Protein 4MIJ (pdb70)

CATH classification: 3.40.190.170

Foldseek 3Di:
DEAEEEEAFDDCVQLVNVLVQQLQVLLCVLVVNPYGYDYHYNCPVHFPLNVVVCQQVPNHFKYKFFLQSVCVLQVLLVLQFAWPLAVAVLLVVVLLLDDLVVVSQPSNVVRFKRWQGWAWFAFKFKFFQDEDFFLVSQAAAFEEDAPHPLGCVLSVLSNYNYDHDTLLCQQVCLQVVVGGIYMGALLSCQRSVVCVRTAETEPLSTGRGTIIMIGGNVVLVPDDPSSNVSSSVSSSVSRVVSVVSVVVSSVVSVVVSVVVPHHYHYHPNVNSVVSRPVSCVVRQPDPSSVVSSVVSVVDDDD

Radius of gyration: 18.58 Å; Cα contacts (8 Å, |Δi|>4): 627; chains: 1; bounding box: 48×48×31 Å

Solvent-accessible surface area: 12724 Å² total; per-residue (Å²): 79,100,3,92,1,3,5,13,14,94,32,82,100,1,2,0,0,19,0,2,84,64,0,2,108,28,0,73,170,73,16,75,39,109,4,78,21,98,20,59,15,108,70,72,47,17,21,24,112,95,3,9,61,72,0,89,106,16,47,2,20,0,1,4,1,6,0,0,21,0,4,92,72,2,65,19,0,22,0,2,0,1,1,39,5,14,100,45,56,74,27,0,58,78,4,6,81,19,119,13,0,67,59,0,14,136,35,0,68,115,25,15,0,2,4,12,3,8,0,1,3,1,22,6,1,0,1,0,116,103,42,0,115,50,33,77,58,0,162,54,8,82,0,6,0,13,65,10,114,2,0,48,24,0,0,52,33,3,39,9,71,18,35,72,18,38,38,50,96,0,60,80,2,4,120,99,37,119,1,49,0,0,0,7,3,22,0,4,0,22,39,24,104,1,10,99,27,1,72,11,6,1,55,0,46,0,1,26,0,0,7,0,0,0,0,0,65,81,41,20,72,169,29,74,167,62,19,21,90,48,0,81,32,0,0,155,85,0,17,67,59,0,30,119,78,5,68,108,21,55,64,128,0,74,61,65,0,122,95,56,49,10,85,45,11,116,23,76,81,161,23,0,77,86,38,5,40,62,4,49,109,145,43,11,77,55,114,62,11,123,113,4,21,131,38,1,103,84,44,167,104,185

Secondary structure (DSSP, 8-state):
-EEEEE-----TT-HHHHHHHHHHHHHHHHTTTS-EEEEE-TTTT--HHHHHHHHHTTSSSEEEEESGGGTTTSGGGHHHHSTT-SSSHHHHHHHHHSHHHHHHHHHGGGGTEEEEEEE----EEEEESS---SHHHHTT-EEEE-S-HHHHHHHHTTT-EEEE--GGGHHHHHHHTSSSEEEE-HHHHHHTTHHHH--EEEEEEEE---EEEEEEHHHHHHS-HHHHHHHHHHHHHHHHHHHHHHHHHHHHHHHHHHHTT-EEE---HHHHHTT-HHHHHHH--SHHHHHHHHHHHTPPP-

Nearest PDB structures (foldseek):
  4mhf-assembly1_A  TM=1.003E+00  e=3.428E-65  Polaromonas sp. JS666
  4ovr-assembly2_B  TM=9.835E-01  e=6.963E-45  Xanthobacter autotrophicus Py2
  4n17-assembly1_A  TM=9.868E-01  e=6.142E-43  Burkholderia ambifaria AMMD
  4mx6-assembly1_A  TM=9.312E-01  e=9.257E-29  Shewanella oneidensis MR-1
  4o7m-assembly4_D  TM=9.324E-01  e=6.204E-28  Shewanella loihica PV-4

Organism: Polaromonas sp. (strain JS666 / ATCC BAA-500) (NCBI:txid296591)

Sequence (302 aa):
TEFRSADTHNADDYPTVAAVKYMGELLEKKSGGKHKIKVFNKQALGSEKETIDQVKIGALDFTRVNVGPMNAICPLTQVPTMPFLFSSIAHMMRKSLDGPVGDDEILKSCESAGFIGLAFYDSGARSIYAKKPIRTVADAKGLKIRVQQQSDLWVALVVSAMGANATPMMPYGEVYTGLKTGLIDDAAENNIIPSFDTAKHVEAVKVYSKTEHSMAPEILVMSKIIYDKLPKAEQDMIRAAAKESVAFERQKKWDEEQEAKSLANVKAAGAEIVEVDKKSFQQAVMGPVYDKFMTTPDMKRLVKAVQDTKAE

B-factor: mean 13.87, std 7.05, range [5.22, 48.16]

Structure (mmCIF, N/CA/C/O backbone):
data_4MIJ
#
_entry.id   4MIJ
#
_cell.length_a   45.534
_cell.length_b   46.140
_cell.length_c   63.897
_cell.angle_alpha   90.00
_cell.angle_beta   97.56
_cell.angle_gamma   90.00
#
_symmetry.space_group_name_H-M   'P 1 21 1'
#
loop_
_entity.id
_entity.type
_entity.pdbx_description
1 polymer 'TRAP dicarboxylate transporter, DctP subunit'
2 non-polymer 'CHLORIDE ION'
3 non-polymer 1,2-ETHANEDIOL
4 non-polymer 'beta-D-galactopyranuronic acid'
5 non-polymer 'alpha-D-galactopyranuronic acid'
6 water water
#
loop_
_atom_site.group_PDB
_atom_site.id
_atom_site.type_symbol
_atom_site.label_atom_id
_atom_site.label_alt_id
_atom_site.label_comp_id
_atom_site.label_asym_id
_atom_site.label_entity_id
_atom_site.label_seq_id
_atom_site.pdbx_PDB_ins_code
_atom_site.Cartn_x
_atom_site.Cartn_y
_atom_site.Cartn_z
_atom_site.occupancy
_atom_site.B_iso_or_equiv
_atom_site.auth_seq_id
_atom_site.auth_comp_id
_atom_site.auth_asym_id
_atom_site.auth_atom_id
_atom_site.pdbx_PDB_model_num
ATOM 1 N N . THR A 1 31 ? -3.092 9.727 45.585 1.00 10.63 31 THR A N 1
ATOM 2 C CA . THR A 1 31 ? -3.242 10.844 46.515 1.00 9.83 31 THR A CA 1
ATOM 3 C C . THR A 1 31 ? -2.552 12.071 45.946 1.00 9.29 31 THR A C 1
ATOM 4 O O . THR A 1 31 ? -1.808 11.970 44.972 1.00 10.88 31 THR A O 1
ATOM 14 N N . GLU A 1 32 ? -2.814 13.232 46.543 1.00 9.90 32 GLU A N 1
ATOM 15 C CA . GLU A 1 32 ? -2.136 14.463 46.176 1.00 9.68 32 GLU A CA 1
ATOM 16 C C . GLU A 1 32 ? -1.146 14.788 47.276 1.00 9.36 32 GLU A C 1
ATOM 17 O O . GLU A 1 32 ? -1.51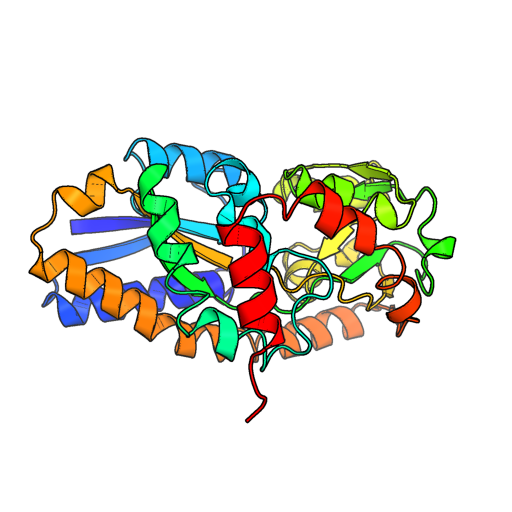9 15.258 48.362 1.00 10.47 32 GLU A O 1
ATOM 29 N N . PHE A 1 33 ? 0.115 14.494 47.009 1.00 8.45 33 PHE A N 1
ATOM 30 C CA . PHE A 1 33 ? 1.187 14.802 47.935 1.00 8.73 33 PHE A CA 1
ATOM 31 C C . PHE A 1 33 ? 1.505 16.287 47.896 1.00 8.27 33 PHE A C 1
ATOM 32 O O . PHE A 1 33 ? 1.283 16.946 46.891 1.00 10.05 33 PHE A O 1
ATOM 49 N N . ARG A 1 34 ? 2.066 16.792 48.989 1.00 8.08 34 ARG A N 1
ATOM 50 C CA . ARG A 1 34 ? 2.531 18.170 49.079 1.00 8.95 34 ARG A CA 1
ATOM 51 C C . ARG A 1 34 ? 4.045 18.196 49.205 1.00 7.70 34 ARG A C 1
ATOM 52 O O . ARG A 1 34 ? 4.618 17.375 49.922 1.00 8.64 34 ARG A O 1
ATOM 73 N N . SER A 1 35 ? 4.671 19.150 48.524 1.00 8.30 35 SER A N 1
ATOM 74 C CA . SER A 1 35 ? 6.111 19.340 48.629 1.00 7.99 35 SER A CA 1
ATOM 75 C C . SER A 1 35 ? 6.423 20.825 48.807 1.00 8.29 35 SER A C 1
ATOM 76 O O . SER A 1 35 ? 5.736 21.681 48.238 1.00 10.06 35 SER A O 1
ATOM 84 N N . ALA A 1 36 ? 7.454 21.138 49.589 1.00 7.31 36 ALA A N 1
ATOM 85 C CA . ALA A 1 36 ? 7.833 22.521 49.910 1.00 7.31 36 ALA A CA 1
ATOM 86 C C . ALA A 1 36 ? 9.125 22.948 49.222 1.00 7.14 36 ALA A C 1
ATOM 87 O O . ALA A 1 36 ? 10.049 22.156 49.034 1.00 7.34 36 ALA A O 1
ATOM 94 N N . ASP A 1 37 ? 9.194 24.228 48.897 1.00 7.22 37 ASP A N 1
ATOM 95 C CA . ASP A 1 37 ? 10.425 24.857 48.402 1.00 7.15 37 ASP A CA 1
ATOM 96 C C . ASP A 1 37 ? 10.460 26.303 48.866 1.00 7.33 37 ASP A C 1
ATOM 97 O O . ASP A 1 37 ? 9.460 27.018 48.786 1.00 8.30 37 ASP A O 1
ATOM 106 N N . THR A 1 38 ? 11.621 26.752 49.315 1.00 7.48 38 THR A N 1
ATOM 107 C CA . THR A 1 38 ? 11.766 28.109 49.800 1.00 7.91 38 THR A CA 1
ATOM 108 C C . THR A 1 38 ? 11.796 29.161 48.688 1.00 7.84 38 THR A C 1
ATOM 109 O O . THR A 1 38 ? 11.485 30.312 48.947 1.00 9.20 38 THR A O 1
ATOM 120 N N . HIS A 1 39 ? 12.190 28.803 47.468 1.00 7.70 39 HIS A N 1
ATOM 121 C CA . HIS A 1 39 ? 12.428 29.819 46.441 1.00 8.25 39 HIS A CA 1
ATOM 122 C C . HIS A 1 39 ? 11.138 30.472 45.971 1.00 8.69 39 HIS A C 1
ATOM 123 O O . HIS A 1 39 ? 10.108 29.821 45.804 1.00 8.90 39 HIS A O 1
ATOM 138 N N . ASN A 1 40 ? 11.201 31.775 45.732 1.00 9.13 40 ASN A N 1
ATOM 139 C CA . ASN A 1 40 ? 10.024 32.527 45.341 1.00 9.83 40 ASN A CA 1
ATOM 140 C C . ASN A 1 40 ? 9.626 32.311 43.891 1.00 10.31 40 ASN A C 1
ATOM 141 O O . ASN A 1 40 ? 8.442 32.359 43.587 1.00 13.17 40 ASN A O 1
ATOM 152 N N . ALA A 1 41 ? 10.580 32.082 42.994 1.00 10.01 41 ALA A N 1
ATOM 153 C CA . ALA A 1 41 ? 10.257 32.017 41.576 1.00 10.86 41 ALA A CA 1
ATOM 154 C C . ALA A 1 41 ? 9.530 30.725 41.237 1.00 10.32 41 ALA A C 1
ATOM 155 O O . ALA A 1 41 ? 9.989 29.636 41.574 1.00 10.38 41 ALA A O 1
ATOM 162 N N . ASP A 1 42 ? 8.413 30.843 40.534 1.00 12.44 42 ASP A N 1
ATOM 163 C CA . ASP A 1 42 ? 7.614 29.685 40.178 1.00 12.00 42 ASP A CA 1
ATOM 164 C C . ASP A 1 42 ? 8.320 28.771 39.172 1.00 11.78 42 ASP A C 1
ATOM 165 O O . ASP A 1 42 ? 7.979 27.604 39.062 1.00 13.25 42 ASP A O 1
ATOM 174 N N . ASP A 1 43 ? 9.296 29.321 38.450 1.00 11.22 43 ASP A N 1
ATOM 175 C CA . ASP A 1 43 ? 10.105 28.565 37.497 1.00 10.87 43 ASP A CA 1
ATOM 176 C C . ASP A 1 43 ? 11.527 28.324 38.001 1.00 9.98 43 ASP A C 1
ATOM 177 O O . ASP A 1 43 ? 12.416 28.025 37.212 1.00 10.38 43 ASP A O 1
ATOM 186 N N . TYR A 1 44 ? 11.775 28.447 39.294 1.00 8.51 44 TYR A N 1
ATOM 187 C CA . TYR A 1 44 ? 13.122 28.165 39.779 1.00 8.01 44 TYR A CA 1
ATOM 188 C C . TYR A 1 44 ? 13.436 26.696 39.471 1.00 7.64 44 TYR A C 1
ATOM 189 O O . TYR A 1 44 ? 12.558 25.848 39.566 1.00 8.17 44 TYR A O 1
ATOM 207 N N . PRO A 1 45 ? 14.688 26.370 39.126 1.00 7.82 45 PRO A N 1
ATOM 208 C CA . PRO A 1 45 ? 14.923 24.989 38.679 1.00 7.46 45 PRO A CA 1
ATOM 209 C C . PRO A 1 45 ? 14.481 23.892 39.646 1.00 7.23 45 PRO A C 1
ATOM 210 O O . PRO A 1 45 ? 14.025 22.852 39.192 1.00 7.66 45 PRO A O 1
ATOM 221 N N . THR A 1 46 ? 14.628 24.100 40.946 1.00 6.86 46 THR A N 1
ATOM 222 C CA . THR A 1 46 ? 14.214 23.078 41.901 1.00 7.06 46 THR A CA 1
ATOM 223 C C . THR A 1 46 ? 12.697 22.894 41.960 1.00 7.54 46 THR A C 1
ATOM 224 O O . THR A 1 46 ? 12.207 21.787 42.197 1.00 7.51 46 THR A O 1
ATOM 235 N N . VAL A 1 47 ? 11.973 23.989 41.767 1.00 7.36 47 VAL A N 1
ATOM 236 C CA . VAL A 1 47 ? 10.519 23.999 41.750 1.00 7.59 47 VAL A CA 1
ATOM 237 C C . VAL A 1 47 ? 10.046 23.296 40.484 1.00 7.39 47 VAL A C 1
ATOM 238 O O . VAL A 1 47 ? 9.227 22.363 40.531 1.00 7.84 47 VAL A O 1
ATOM 251 N N . ALA A 1 48 ? 10.591 23.701 39.341 1.00 7.31 48 ALA A N 1
ATOM 252 C CA . ALA A 1 48 ? 10.288 23.047 38.082 1.00 7.65 48 ALA A CA 1
ATOM 253 C C . ALA A 1 48 ? 10.582 21.553 38.158 1.00 7.51 48 ALA A C 1
ATOM 254 O O . ALA A 1 48 ? 9.829 20.733 37.601 1.00 8.07 48 ALA A O 1
ATOM 261 N N . ALA A 1 49 ? 11.676 21.178 38.808 1.00 7.66 49 ALA A N 1
ATOM 262 C CA . ALA A 1 49 ? 12.065 19.770 38.857 1.00 7.96 49 ALA A CA 1
ATOM 263 C C . ALA A 1 49 ? 11.091 18.913 39.648 1.00 7.33 49 ALA A C 1
ATOM 264 O O . ALA A 1 49 ? 10.781 17.797 39.234 1.00 8.08 49 ALA A O 1
ATOM 271 N N . VAL A 1 50 ? 10.611 19.402 40.787 1.00 7.42 50 VAL A N 1
ATOM 272 C CA . VAL A 1 50 ? 9.652 18.599 41.544 1.00 7.31 50 VAL A CA 1
ATOM 273 C C . VAL A 1 50 ? 8.296 18.583 40.835 1.00 7.67 50 VAL A C 1
ATOM 274 O O . VAL A 1 50 ? 7.610 17.558 40.862 1.00 8.16 50 VAL A O 1
ATOM 287 N N . LYS A 1 51 ? 7.930 19.659 40.151 1.00 7.87 51 LYS A N 1
ATOM 288 C CA . LYS A 1 51 ? 6.731 19.605 39.320 1.00 8.72 51 LYS A CA 1
ATOM 289 C C . LYS A 1 51 ? 6.865 18.533 38.232 1.00 8.18 51 LYS A C 1
ATOM 290 O O . LYS A 1 51 ? 5.906 17.795 37.949 1.00 8.26 51 LYS A O 1
ATOM 309 N N . TYR A 1 52 ? 8.046 18.439 37.624 1.00 7.86 52 TYR A N 1
ATOM 310 C CA . TYR A 1 52 ? 8.321 17.414 36.617 1.00 8.07 52 TYR A CA 1
ATOM 311 C C . TYR A 1 52 ? 8.251 16.021 37.245 1.00 8.03 52 TYR A C 1
ATOM 312 O O . TYR A 1 52 ? 7.638 15.114 36.679 1.00 8.31 52 TYR A O 1
ATOM 330 N N . MET A 1 53 ? 8.841 15.859 38.425 1.00 7.82 53 MET A N 1
ATOM 331 C CA . MET A 1 53 ? 8.701 14.614 39.161 1.00 7.84 53 MET A CA 1
ATOM 332 C C . MET A 1 53 ? 7.219 14.251 39.322 1.00 8.48 53 MET A C 1
ATOM 333 O O . MET A 1 53 ? 6.839 13.089 39.172 1.00 8.56 53 MET A O 1
ATOM 347 N N . GLY A 1 54 ? 6.392 15.231 39.671 1.00 8.65 54 GLY A N 1
ATOM 348 C CA . GLY A 1 54 ? 4.974 14.992 39.845 1.00 8.69 54 GLY A CA 1
ATOM 349 C C . GLY A 1 54 ? 4.345 14.478 38.563 1.00 9.43 54 GLY A C 1
ATOM 350 O O . GLY A 1 54 ? 3.546 13.538 38.586 1.00 10.17 54 GLY A O 1
ATOM 354 N N . GLU A 1 55 ? 4.704 15.076 37.437 1.00 9.00 55 GLU A N 1
ATOM 355 C CA . GLU A 1 55 ? 4.186 14.613 36.152 1.00 9.56 55 GLU A CA 1
ATOM 356 C C . GLU A 1 55 ? 4.607 13.172 35.883 1.00 9.61 55 GLU A C 1
ATOM 357 O O . GLU A 1 55 ? 3.813 12.361 35.409 1.00 10.25 55 GLU A O 1
ATOM 369 N N . LEU A 1 56 ? 5.861 12.845 36.174 1.00 9.16 56 LEU A N 1
ATOM 370 C CA . LEU A 1 56 ? 6.311 11.473 35.997 1.00 9.56 56 LEU A CA 1
ATOM 371 C C . LEU A 1 56 ? 5.550 10.528 36.923 1.00 9.13 56 LEU A C 1
ATOM 372 O O . LEU A 1 56 ? 5.228 9.417 36.541 1.00 9.69 56 LEU A O 1
ATOM 388 N N . LEU A 1 57 ? 5.315 10.944 38.163 1.00 8.98 57 LEU A N 1
ATOM 389 C CA . LEU A 1 57 ? 4.617 10.101 39.124 1.00 9.62 57 LEU A CA 1
ATO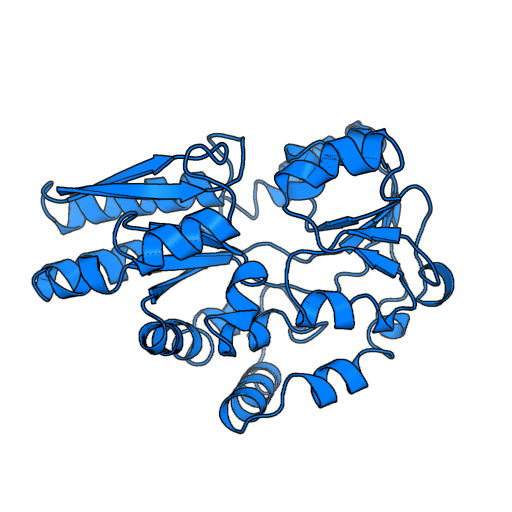M 390 C C . LEU A 1 57 ? 3.174 9.862 38.682 1.00 9.24 57 LEU A C 1
ATOM 391 O O . LEU A 1 57 ? 2.654 8.744 38.815 1.00 9.73 57 LEU A O 1
ATOM 407 N N . GLU A 1 58 ? 2.524 10.887 38.140 1.00 9.86 58 GLU A N 1
ATOM 408 C CA . GLU A 1 58 ? 1.183 10.716 37.590 1.00 10.40 58 GLU A CA 1
ATOM 409 C C . GLU A 1 58 ? 1.211 9.633 36.517 1.00 11.80 58 GLU A C 1
ATOM 410 O O . GLU A 1 58 ? 0.347 8.753 36.475 1.00 12.26 58 GLU A O 1
ATOM 422 N N . LYS A 1 59 ? 2.187 9.708 35.625 1.00 10.84 59 LYS A N 1
ATOM 423 C CA . LYS A 1 59 ? 2.287 8.748 34.541 1.00 12.39 59 LYS A CA 1
ATOM 424 C C . LYS A 1 59 ? 2.546 7.343 35.064 1.00 11.65 59 LYS A C 1
ATOM 425 O O . LYS A 1 59 ? 1.869 6.390 34.688 1.00 12.65 59 LYS A O 1
ATOM 444 N N . LYS A 1 60 ? 3.534 7.205 35.933 1.00 10.46 60 LYS A N 1
ATOM 445 C CA . LYS A 1 60 ? 3.901 5.893 36.436 1.00 10.92 60 LYS A CA 1
ATOM 446 C C . LYS A 1 60 ? 2.777 5.252 37.237 1.00 11.61 60 LYS A C 1
ATOM 447 O O . LYS A 1 60 ? 2.644 4.024 37.251 1.00 13.70 60 LYS A O 1
ATOM 466 N N . SER A 1 61 ? 1.960 6.073 37.898 1.00 11.24 61 SER A N 1
ATOM 467 C CA . SER A 1 61 ? 0.901 5.568 38.775 1.00 11.22 61 SER A CA 1
ATOM 468 C C . SER A 1 61 ? -0.465 5.526 38.081 1.00 12.11 61 SER A C 1
ATOM 469 O O . SER A 1 61 ? -1.487 5.314 38.729 1.00 12.94 61 SER A O 1
ATOM 477 N N . GLY A 1 62 ? -0.490 5.764 36.776 1.00 12.31 62 GLY A N 1
ATOM 478 C CA . GLY A 1 62 ? -1.728 5.730 36.026 1.00 14.20 62 GLY A CA 1
ATOM 479 C C . GLY A 1 62 ? -2.718 6.789 36.461 1.00 13.82 62 GLY A C 1
ATOM 480 O O . GLY A 1 62 ? -3.929 6.589 36.310 1.00 17.22 62 GLY A O 1
ATOM 484 N N . GLY A 1 63 ? -2.225 7.903 36.983 1.00 12.25 63 GLY A N 1
ATOM 485 C CA . GLY A 1 63 ? -3.064 9.010 37.392 1.00 14.19 63 GLY A CA 1
ATOM 486 C C . GLY A 1 63 ? -3.449 8.993 38.854 1.00 12.89 63 GLY A C 1
ATOM 487 O O . GLY A 1 63 ? -4.177 9.876 39.304 1.00 13.94 63 GLY A O 1
ATOM 491 N N . LYS A 1 64 ? -2.974 8.006 39.609 1.00 10.82 64 LYS A N 1
ATOM 492 C CA . LYS A 1 64 ? -3.345 7.880 41.018 1.00 12.02 64 LYS A CA 1
ATOM 493 C C . LYS A 1 64 ? -2.698 8.959 41.882 1.00 10.14 64 LYS A C 1
ATOM 494 O O . LYS A 1 64 ? -3.363 9.574 42.726 1.00 10.89 64 LYS A O 1
ATOM 513 N N . HIS A 1 65 ? -1.404 9.182 41.680 1.00 10.28 65 HIS A N 1
ATOM 514 C CA . HIS A 1 65 ? -0.626 10.051 42.548 1.00 9.38 65 HIS A CA 1
ATOM 515 C C . HIS A 1 65 ? -0.173 11.294 41.808 1.00 9.20 65 HIS A C 1
ATOM 516 O O . HIS A 1 65 ? 0.178 11.230 40.622 1.00 10.91 65 HIS A O 1
ATOM 531 N N . LYS A 1 66 ? -0.171 12.405 42.544 1.00 9.27 66 LYS A N 1
ATOM 532 C CA . LYS A 1 66 ? 0.191 13.734 42.051 1.00 9.63 66 LYS A CA 1
ATOM 533 C C . LYS A 1 66 ? 1.018 14.417 43.134 1.00 9.33 66 LYS A C 1
ATOM 534 O O . LYS A 1 66 ? 0.952 14.029 44.300 1.00 9.93 66 LYS A O 1
ATOM 553 N N . ILE A 1 67 ? 1.766 15.451 42.760 1.00 9.17 67 ILE A N 1
ATOM 554 C CA . ILE A 1 67 ? 2.480 16.281 43.732 1.00 9.43 67 ILE A CA 1
ATOM 555 C C . ILE A 1 67 ? 2.117 17.741 43.493 1.00 10.08 67 ILE A C 1
ATOM 556 O O . ILE A 1 67 ? 2.166 18.222 42.355 1.00 12.95 67 ILE A O 1
ATOM 572 N N . LYS A 1 68 ? 1.766 18.453 44.556 1.00 9.70 68 LYS A N 1
ATOM 573 C CA . LYS A 1 68 ? 1.564 19.886 44.487 1.00 9.91 68 LYS A CA 1
ATOM 574 C C . LYS A 1 68 ? 2.747 20.540 45.184 1.00 8.80 68 LYS A C 1
ATOM 575 O O . LYS A 1 68 ? 3.061 20.213 46.329 1.00 9.59 68 LYS A O 1
ATOM 594 N N . VAL A 1 69 ? 3.389 21.481 44.498 1.00 9.08 69 VAL A N 1
ATOM 595 C CA . VAL A 1 69 ? 4.596 22.113 45.013 1.00 8.67 69 VAL A CA 1
ATOM 596 C C . VAL A 1 69 ? 4.278 23.501 45.555 1.00 9.01 69 VAL A C 1
ATOM 597 O O . VAL A 1 69 ? 3.784 24.368 44.846 1.00 10.90 69 VAL A O 1
ATOM 610 N N . PHE A 1 70 ? 4.557 23.688 46.835 1.00 8.65 70 PHE A N 1
ATOM 611 C CA . PHE A 1 70 ? 4.346 24.950 47.509 1.00 8.47 70 PHE A CA 1
ATOM 612 C C . PHE A 1 70 ? 5.687 25.647 47.630 1.00 8.15 70 PHE A C 1
ATOM 613 O O . PHE A 1 70 ? 6.471 25.367 48.553 1.00 8.98 70 PHE A O 1
ATOM 630 N N . ASN A 1 71 ? 5.967 26.535 46.686 1.00 9.10 71 ASN A N 1
ATOM 631 C CA . ASN A 1 71 ? 7.173 27.347 46.787 1.00 9.10 71 ASN A CA 1
ATOM 632 C C . ASN A 1 71 ? 6.882 28.616 47.600 1.00 9.06 71 ASN A C 1
ATOM 633 O O . ASN A 1 71 ? 5.921 28.667 48.361 1.00 9.66 71 ASN A O 1
ATOM 644 N N . LYS A 1 72 ? 7.748 29.618 47.497 1.00 9.72 72 LYS A N 1
ATOM 645 C CA . LYS A 1 72 ? 7.594 30.874 48.239 1.00 9.95 72 LYS A CA 1
ATOM 646 C C . LYS A 1 72 ? 7.636 30.672 49.758 1.00 10.84 72 LYS A C 1
ATOM 647 O O . LYS A 1 72 ? 7.121 31.493 50.517 1.00 11.56 72 LYS A O 1
ATOM 666 N N . GLN A 1 73 ? 8.265 29.596 50.205 1.00 9.68 73 GLN A N 1
ATOM 667 C CA . GLN A 1 73 ? 8.288 29.200 51.612 1.00 10.74 73 GLN A CA 1
ATOM 668 C C . GLN A 1 73 ? 6.899 29.230 52.269 1.00 10.03 73 GLN A C 1
ATOM 669 O O . GLN A 1 73 ? 6.784 29.464 53.469 1.00 11.17 73 GLN A O 1
ATOM 683 N N . ALA A 1 74 ? 5.854 28.917 51.495 1.00 9.85 74 ALA A N 1
ATOM 684 C CA . ALA A 1 74 ? 4.492 28.956 52.019 1.00 10.50 74 ALA A CA 1
ATOM 685 C C . ALA A 1 74 ? 4.272 27.983 53.175 1.00 10.72 74 ALA A C 1
ATOM 686 O O . ALA A 1 74 ? 3.452 28.245 54.059 1.00 13.16 74 ALA A O 1
ATOM 693 N N . LEU A 1 75 ? 4.998 26.876 53.177 1.00 10.46 75 LEU A N 1
ATOM 694 C CA . LEU A 1 75 ? 4.845 25.874 54.221 1.00 10.63 75 LEU A CA 1
ATOM 695 C C . LEU A 1 75 ? 5.889 25.999 55.322 1.00 12.31 75 LEU A C 1
ATOM 696 O O . LEU A 1 75 ? 5.928 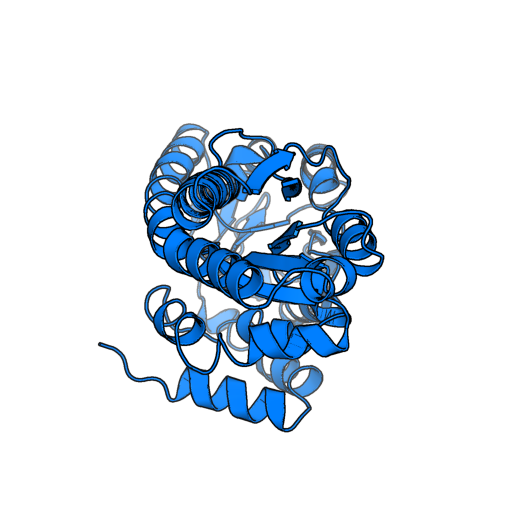25.167 56.234 1.00 14.95 75 LEU A O 1
ATOM 712 N N . GLY A 1 76 ? 6.715 27.031 55.248 1.00 11.30 76 GLY A N 1
ATOM 713 C CA . GLY A 1 76 ? 7.690 27.321 56.284 1.00 12.09 76 GLY A CA 1
ATOM 714 C C . GLY A 1 76 ? 9.096 27.489 55.731 1.00 10.33 76 GLY A C 1
ATOM 715 O O . GLY A 1 76 ? 9.365 27.299 54.541 1.00 11.23 76 GLY A O 1
ATOM 719 N N . SER A 1 77 ? 10.011 27.865 56.609 1.00 10.60 77 SER A N 1
ATOM 720 C CA . SER A 1 77 ? 11.424 27.901 56.264 1.00 10.61 77 SER A CA 1
ATOM 721 C C . SER A 1 77 ? 11.922 26.481 56.010 1.00 9.26 77 SER A C 1
ATOM 722 O O . SER A 1 77 ? 11.262 25.504 56.342 1.00 10.02 77 SER A O 1
ATOM 730 N N . GLU A 1 78 ? 13.124 26.356 55.460 1.00 8.77 78 GLU A N 1
ATOM 731 C CA . GLU A 1 78 ? 13.688 25.035 55.249 1.00 8.88 78 GLU A CA 1
ATOM 732 C C . GLU A 1 78 ? 13.673 24.229 56.543 1.00 8.87 78 GLU A C 1
ATOM 733 O O . GLU A 1 78 ? 13.221 23.086 56.547 1.00 9.73 78 GLU A O 1
ATOM 745 N N . LYS A 1 79 ? 14.168 24.809 57.630 1.00 8.86 79 LYS A N 1
ATOM 746 C CA . LYS A 1 79 ? 14.198 24.116 58.912 1.00 9.73 79 LYS A CA 1
ATOM 747 C C . LYS A 1 79 ? 12.805 23.657 59.322 1.00 9.43 79 LYS A C 1
ATOM 748 O O . LYS A 1 79 ? 12.608 22.512 59.768 1.00 10.66 79 LYS A O 1
ATOM 767 N N . GLU A 1 80 ? 11.822 24.539 59.188 1.00 9.55 80 GLU A N 1
ATOM 768 C CA . GLU A 1 80 ? 10.469 24.194 59.574 1.00 10.97 80 GLU A CA 1
ATOM 769 C C . GLU A 1 80 ? 9.908 23.061 58.727 1.00 9.92 80 GLU A C 1
ATOM 770 O O . GLU A 1 80 ? 9.232 22.157 59.248 1.00 10.69 80 GLU A O 1
ATOM 782 N N . THR A 1 81 ? 10.179 23.096 57.424 1.00 9.19 81 THR A N 1
ATOM 783 C CA . THR A 1 81 ? 9.619 22.062 56.568 1.00 9.66 81 THR A CA 1
ATOM 784 C C . THR A 1 81 ? 10.278 20.710 56.818 1.00 8.61 81 THR A C 1
ATOM 785 O O . THR A 1 81 ? 9.630 19.675 56.689 1.00 9.69 81 THR A O 1
ATOM 796 N N . ILE A 1 82 ? 11.557 20.712 57.180 1.00 9.63 82 ILE A N 1
ATOM 797 C CA . ILE A 1 82 ? 12.233 19.475 57.536 1.00 9.23 82 ILE A CA 1
ATOM 798 C C . ILE A 1 82 ? 11.533 18.821 58.733 1.00 9.75 82 ILE A C 1
ATOM 799 O O . ILE A 1 82 ? 11.283 17.615 58.735 1.00 9.55 82 ILE A O 1
ATOM 815 N N . ASP A 1 83 ? 11.199 19.616 59.742 1.00 9.85 83 ASP A N 1
ATOM 816 C CA . ASP A 1 83 ? 10.509 19.094 60.905 1.00 10.22 83 ASP A CA 1
ATOM 817 C C . ASP A 1 83 ? 9.099 18.602 60.551 1.00 9.91 83 ASP A C 1
ATOM 818 O O . ASP A 1 83 ? 8.643 17.587 61.091 1.00 10.05 83 ASP A O 1
ATOM 827 N N . GLN A 1 84 ? 8.406 19.313 59.671 1.00 9.41 84 GLN A N 1
ATOM 828 C CA . GLN A 1 84 ? 7.075 18.875 59.250 1.00 9.53 84 GLN A CA 1
ATOM 829 C C . GLN A 1 84 ? 7.111 17.550 58.485 1.00 9.26 84 GLN A C 1
ATOM 830 O O . GLN A 1 84 ? 6.200 16.719 58.628 1.00 9.60 84 GLN A O 1
ATOM 844 N N . VAL A 1 85 ? 8.152 17.348 57.686 1.00 9.19 85 VAL A N 1
ATOM 845 C CA . VAL A 1 85 ? 8.335 16.082 56.996 1.00 8.48 85 VAL A CA 1
ATOM 846 C C . VAL A 1 85 ? 8.634 14.996 58.024 1.00 9.25 85 VAL A C 1
ATOM 847 O O . VAL A 1 85 ? 8.083 13.897 57.965 1.00 9.29 85 VAL A O 1
ATOM 860 N N . LYS A 1 86 ? 9.479 15.305 58.999 1.00 8.98 86 LYS A N 1
ATOM 861 C CA . LYS A 1 86 ? 9.842 14.324 60.002 1.00 9.55 86 LYS A CA 1
ATOM 862 C C . LYS A 1 86 ? 8.626 13.744 60.712 1.00 9.47 86 LYS A C 1
ATOM 863 O O . LYS A 1 86 ? 8.584 12.536 60.993 1.00 10.30 86 LYS A O 1
ATOM 882 N N . ILE A 1 87 ? 7.658 14.594 61.042 1.00 10.18 87 ILE A N 1
ATOM 883 C CA . ILE A 1 87 ? 6.471 14.136 61.760 1.00 10.87 87 ILE A CA 1
ATOM 884 C C . ILE A 1 87 ? 5.339 13.683 60.847 1.00 10.61 87 ILE A C 1
ATOM 885 O O . ILE A 1 87 ? 4.284 13.321 61.340 1.00 11.69 87 ILE A O 1
ATOM 901 N N . GLY A 1 88 ? 5.565 13.672 59.536 1.00 9.61 88 GLY A N 1
ATOM 902 C CA . GLY A 1 88 ? 4.579 13.163 58.605 1.00 10.41 88 GLY A CA 1
ATOM 903 C C . GLY A 1 88 ? 3.470 14.120 58.233 1.00 10.25 88 GLY A C 1
ATOM 904 O O . GLY A 1 88 ? 2.519 13.729 57.561 1.00 12.08 88 GLY A O 1
ATOM 908 N N . ALA A 1 89 ? 3.610 15.385 58.612 1.00 10.33 89 ALA A N 1
ATOM 909 C CA . ALA A 1 89 ? 2.626 16.400 58.261 1.00 10.23 89 ALA A CA 1
ATOM 910 C C . ALA A 1 89 ? 2.820 16.946 56.853 1.00 9.98 89 ALA A C 1
ATOM 911 O O . ALA A 1 89 ? 1.889 17.502 56.272 1.00 11.04 89 ALA A O 1
ATOM 918 N N . LEU A 1 90 ? 4.026 16.783 56.327 1.00 9.33 90 LEU A N 1
ATOM 919 C CA . LEU A 1 90 ? 4.388 17.240 55.000 1.00 9.48 90 LEU A CA 1
ATOM 920 C C . LEU A 1 90 ? 5.024 16.059 54.272 1.00 8.48 90 LEU A C 1
ATOM 921 O O . LEU A 1 90 ? 5.893 15.391 54.818 1.00 9.24 90 LEU A O 1
ATOM 937 N N . ASP A 1 91 ? 4.607 15.788 53.044 1.00 8.29 91 ASP A N 1
ATOM 938 C CA . ASP A 1 91 ? 5.076 14.588 52.360 1.00 8.43 91 ASP A CA 1
ATOM 939 C C . ASP A 1 91 ? 6.506 14.705 51.893 1.00 7.96 91 ASP A C 1
ATOM 940 O O . ASP A 1 91 ? 7.291 13.771 52.062 1.00 8.04 91 ASP A O 1
ATOM 949 N N . PHE A 1 92 ? 6.856 15.844 51.306 1.00 7.55 92 PHE A N 1
ATOM 950 C CA . PHE A 1 92 ? 8.193 16.043 50.739 1.00 8.42 92 PHE A CA 1
ATOM 951 C C . PHE A 1 92 ? 8.703 17.442 51.069 1.00 7.36 92 PHE A C 1
ATOM 952 O O . PHE A 1 92 ? 7.913 18.395 51.174 1.00 7.80 92 PHE A O 1
ATOM 969 N N . THR A 1 93 ? 10.017 17.583 51.175 1.00 6.72 93 THR A N 1
ATOM 970 C CA . THR A 1 93 ? 10.602 18.899 51.098 1.00 8.01 93 THR A CA 1
ATOM 971 C C . THR A 1 93 ? 11.866 18.862 50.255 1.00 7.23 93 THR A C 1
ATOM 972 O O . THR A 1 93 ? 12.602 17.875 50.278 1.00 7.77 93 THR A O 1
ATOM 983 N N . ARG A 1 94 ? 12.065 19.924 49.471 1.00 6.83 94 ARG A N 1
ATOM 984 C CA . ARG A 1 94 ? 13.247 20.122 48.657 1.00 6.81 94 ARG A CA 1
ATOM 985 C C . ARG A 1 94 ? 14.048 21.196 49.372 1.00 6.99 94 ARG A C 1
ATOM 986 O O . ARG A 1 94 ? 13.624 22.356 49.389 1.00 7.22 94 ARG A O 1
ATOM 1007 N N . VAL A 1 95 ? 15.165 20.808 49.998 1.00 6.79 95 VAL A N 1
ATOM 1008 C CA . VAL A 1 95 ? 15.983 21.741 50.760 1.00 7.34 95 VAL A CA 1
ATOM 1009 C C . VAL A 1 95 ? 17.437 21.599 50.307 1.00 7.48 95 VAL A C 1
ATOM 1010 O O . VAL A 1 95 ? 17.758 20.720 49.503 1.00 8.40 95 VAL A O 1
ATOM 1023 N N . ASN A 1 96 ? 18.325 22.463 50.788 1.00 6.92 96 ASN A N 1
ATOM 1024 C CA . ASN A 1 96 ? 19.746 22.230 50.588 1.00 7.01 96 ASN A CA 1
ATOM 1025 C C . ASN A 1 96 ? 20.251 21.238 51.625 1.00 6.79 96 ASN A C 1
ATOM 1026 O O . ASN A 1 96 ? 19.661 21.092 52.705 1.00 7.43 96 ASN A O 1
ATOM 1037 N N . VAL A 1 97 ? 21.378 20.592 51.354 1.00 6.64 97 VAL A N 1
ATOM 1038 C CA . VAL A 1 97 ? 21.945 19.748 52.392 1.00 7.35 97 VAL A CA 1
ATOM 1039 C C . VAL A 1 97 ? 22.337 20.505 53.658 1.00 6.95 97 VAL A C 1
ATOM 1040 O O . VAL A 1 97 ? 22.323 19.908 54.738 1.00 7.67 97 VAL A O 1
ATOM 1053 N N . GLY A 1 98 ? 22.668 21.789 53.559 1.00 7.44 98 GLY A N 1
ATOM 1054 C CA . GLY A 1 98 ? 23.122 22.532 54.721 1.00 8.83 98 GLY A CA 1
ATOM 1055 C C . GLY A 1 98 ? 22.238 22.354 55.957 1.00 8.25 98 GLY A C 1
ATOM 1056 O O . GLY A 1 98 ? 22.716 21.927 57.018 1.00 8.60 98 GLY A O 1
ATOM 1060 N N . PRO A 1 99 ? 20.945 22.706 55.863 1.00 8.00 99 PRO A N 1
ATOM 1061 C CA . PRO A 1 99 ? 20.058 22.564 57.026 1.00 8.87 99 PRO A CA 1
ATOM 1062 C C . PRO A 1 99 ? 19.752 21.117 57.390 1.00 8.56 99 PRO A C 1
ATOM 1063 O O . PRO A 1 99 ? 19.118 20.907 58.431 1.00 10.07 99 PRO A O 1
ATOM 1074 N N . MET A 1 100 ? 20.191 20.150 56.585 1.00 8.30 100 MET A N 1
ATOM 1075 C CA . MET A 1 100 ? 20.086 18.740 56.953 1.00 8.44 100 MET A CA 1
ATOM 1076 C C . MET A 1 100 ? 21.350 18.223 57.656 1.00 7.53 100 MET A C 1
ATOM 1077 O O . MET A 1 100 ? 21.409 17.059 58.023 1.00 8.71 100 MET A O 1
ATOM 1091 N N . ASN A 1 101 ? 22.363 19.069 57.820 1.00 8.20 101 ASN A N 1
ATOM 1092 C CA . ASN A 1 101 ? 23.663 18.594 58.283 1.00 7.77 101 ASN A CA 1
ATOM 1093 C C . ASN A 1 101 ? 23.596 17.926 59.663 1.00 9.40 101 ASN A C 1
ATOM 1094 O O . ASN A 1 101 ? 24.310 16.964 59.910 1.00 10.32 101 ASN A O 1
ATOM 1105 N N . ALA A 1 102 ? 22.774 18.434 60.572 1.00 9.24 102 ALA A N 1
ATOM 1106 C CA . ALA A 1 102 ? 22.683 17.839 61.905 1.00 11.06 102 ALA A CA 1
ATOM 1107 C C . ALA A 1 102 ? 21.800 16.603 61.917 1.00 10.03 102 ALA A C 1
ATOM 1108 O O . ALA A 1 102 ? 22.117 15.629 62.587 1.00 11.21 102 ALA A O 1
ATOM 1115 N N . ILE A 1 103 ? 20.687 16.640 61.198 1.00 10.37 103 ILE A N 1
ATOM 1116 C CA . ILE A 1 103 ? 19.700 15.576 61.347 1.00 11.01 103 ILE A CA 1
ATOM 1117 C C . ILE A 1 103 ? 20.040 14.343 60.493 1.00 10.39 103 ILE A C 1
ATOM 1118 O O . ILE A 1 103 ? 19.689 13.221 60.862 1.00 10.99 103 ILE A O 1
ATOM 1134 N N . CYS A 1 104 ? 20.730 14.551 59.371 1.00 9.74 104 CYS A N 1
ATOM 1135 C CA . CYS A 1 104 ? 21.210 13.454 58.533 1.00 9.53 104 CYS A CA 1
ATOM 1136 C C . CYS A 1 104 ? 22.690 13.687 58.288 1.00 10.01 104 CYS A C 1
ATOM 1137 O O . CYS A 1 104 ? 23.070 14.300 57.297 1.00 8.87 104 CYS A O 1
ATOM 1144 N N . PRO A 1 105 ? 23.539 13.241 59.217 1.00 9.29 105 PRO A N 1
ATOM 1145 C CA . PRO A 1 105 ? 24.922 13.736 59.204 1.00 9.34 105 PRO A CA 1
ATOM 1146 C C . PRO A 1 105 ? 25.725 13.422 57.945 1.00 8.62 105 PRO A C 1
ATOM 1147 O O . PRO A 1 105 ? 26.619 14.200 57.624 1.00 8.81 105 PRO A O 1
ATOM 1158 N N . LEU A 1 106 ? 25.433 12.348 57.218 1.00 8.45 106 LEU A N 1
ATOM 1159 C CA . LEU A 1 106 ? 26.195 12.103 56.009 1.00 7.99 106 LEU A CA 1
ATOM 1160 C C . LEU A 1 106 ? 25.962 13.167 54.945 1.00 8.11 106 LEU A C 1
ATOM 1161 O O . LEU A 1 106 ? 26.747 13.277 54.014 1.00 7.78 106 LEU A O 1
ATOM 1177 N N . THR A 1 107 ? 24.911 13.980 55.072 1.00 7.80 107 THR A N 1
ATOM 1178 C CA . THR A 1 107 ? 24.773 15.118 54.157 1.00 7.53 107 THR A CA 1
ATOM 1179 C C . THR A 1 107 ? 25.901 16.122 54.327 1.00 7.40 107 THR A C 1
ATOM 1180 O O . THR A 1 107 ? 26.108 16.955 53.441 1.00 7.63 107 THR A O 1
ATOM 1191 N N . GLN A 1 108 ? 26.637 16.046 55.435 1.00 7.81 108 GLN A N 1
ATOM 1192 C CA . GLN A 1 108 ? 27.816 16.890 55.601 1.00 7.31 108 GLN A CA 1
ATOM 1193 C C . GLN A 1 108 ? 28.879 16.580 54.560 1.00 7.13 108 GLN A C 1
ATOM 1194 O O . GLN A 1 108 ? 29.630 17.467 54.166 1.00 7.88 108 GLN A O 1
ATOM 1208 N N . VAL A 1 109 ? 28.963 15.328 54.120 1.00 7.20 109 VAL A N 1
ATOM 1209 C CA . VAL A 1 109 ? 30.012 14.943 53.184 1.00 7.18 109 VAL A CA 1
ATOM 1210 C C . VAL A 1 109 ? 30.008 15.836 51.929 1.00 7.67 109 VAL A C 1
ATOM 1211 O O . VAL A 1 109 ? 31.002 16.487 51.654 1.00 7.45 109 VAL A O 1
ATOM 1224 N N . PRO A 1 110 ? 28.899 15.897 51.168 1.00 6.95 110 PRO A N 1
ATOM 1225 C CA . PRO A 1 110 ? 28.921 16.735 49.958 1.00 7.87 110 PRO A CA 1
ATOM 1226 C C . PRO A 1 110 ? 28.842 18.237 50.237 1.00 7.28 110 PRO A C 1
ATOM 1227 O O . PRO A 1 110 ? 28.909 19.011 49.280 1.00 7.81 110 PRO A O 1
ATOM 1238 N N . THR A 1 111 ? 28.675 18.632 51.504 1.00 7.12 111 THR A N 1
ATOM 1239 C CA . THR A 1 111 ? 28.756 20.034 51.906 1.00 7.15 111 THR A CA 1
ATOM 1240 C C . THR A 1 111 ? 30.216 20.497 52.012 1.00 7.65 111 THR A C 1
ATOM 1241 O O . THR A 1 111 ? 30.505 21.692 51.936 1.00 7.55 111 THR A O 1
ATOM 1252 N N . MET A 1 112 ? 31.128 19.553 52.222 1.00 7.50 112 MET A N 1
ATOM 1253 C CA . MET A 1 112 ? 32.491 19.905 52.609 1.00 7.41 112 MET A CA 1
ATOM 1254 C C . MET A 1 112 ? 33.190 20.808 51.605 1.00 7.32 112 MET A C 1
ATOM 1255 O O . MET A 1 112 ? 33.029 20.682 50.390 1.00 7.71 112 MET A O 1
ATOM 1269 N N . PRO A 1 113 ? 34.005 21.725 52.116 1.00 7.61 113 PRO A N 1
ATOM 1270 C CA . PRO A 1 113 ? 34.622 22.712 51.231 1.00 7.85 113 PRO A CA 1
ATOM 1271 C C . PRO A 1 113 ? 35.679 22.095 50.330 1.00 7.79 113 PRO A C 1
ATOM 1272 O O . PRO A 1 113 ? 36.545 21.342 50.780 1.00 8.45 113 PRO A O 1
ATOM 1283 N N . PHE A 1 114 ? 35.587 22.415 49.048 1.00 8.07 114 PHE A N 1
ATOM 1284 C CA . PHE A 1 114 ? 36.552 21.970 48.052 1.00 9.25 114 PHE A CA 1
ATOM 1285 C C . PHE A 1 114 ? 36.662 20.450 47.976 1.00 9.63 114 PHE A C 1
ATOM 1286 O O . PHE A 1 114 ? 37.701 19.923 47.593 1.00 12.75 114 PHE A O 1
ATOM 1303 N N . LEU A 1 115 ? 35.583 19.738 48.269 1.00 8.98 115 LEU A N 1
ATOM 1304 C CA . LEU A 1 115 ? 35.595 18.283 48.145 1.00 8.58 115 LEU A CA 1
ATOM 1305 C C . LEU A 1 115 ? 35.655 17.852 46.682 1.00 9.53 115 LEU A C 1
ATOM 1306 O O . LEU A 1 115 ? 36.454 16.994 46.298 1.00 10.07 115 LEU A O 1
ATOM 1322 N N . PHE A 1 116 ? 34.772 18.429 45.876 1.00 9.69 116 PHE A N 1
ATOM 1323 C CA . PHE A 1 116 ? 34.664 18.095 44.453 1.00 9.55 116 PHE A CA 1
ATOM 1324 C C . PHE A 1 116 ? 35.562 18.998 43.611 1.00 10.44 116 PHE A C 1
ATOM 1325 O O . PHE A 1 116 ? 35.739 20.165 43.935 1.00 12.17 116 PHE A O 1
ATOM 1342 N N . SER A 1 117 ? 36.079 18.512 42.491 1.00 10.04 117 SER A N 1
ATOM 1343 C CA . SER A 1 117 ? 36.996 19.290 41.687 1.00 11.80 117 SER A CA 1
ATOM 1344 C C . SER A 1 117 ? 36.251 20.097 40.635 1.00 11.74 117 SER A C 1
ATOM 1345 O O . SER A 1 117 ? 36.830 21.007 40.035 1.00 13.73 117 SER A O 1
ATOM 1353 N N . SER A 1 118 ? 34.996 19.752 40.378 1.00 10.36 118 SER A N 1
ATOM 1354 C CA . SER A 1 118 ? 34.232 20.350 39.300 1.00 10.84 118 SER A CA 1
ATOM 1355 C C . SER A 1 118 ? 32.778 19.938 39.458 1.00 10.28 118 SER A C 1
ATOM 1356 O O . SER A 1 118 ? 32.470 19.000 40.197 1.00 9.92 118 SER A O 1
ATOM 1364 N N . ILE A 1 119 ? 31.889 20.631 38.767 1.00 11.61 119 ILE A N 1
ATOM 1365 C CA . ILE A 1 119 ? 30.495 20.225 38.738 1.00 11.28 119 ILE A CA 1
ATOM 1366 C C . ILE A 1 119 ? 30.356 18.807 38.138 1.00 10.91 119 ILE A C 1
ATOM 1367 O O . ILE A 1 119 ? 29.564 18.011 38.640 1.00 9.89 119 ILE A O 1
ATOM 1383 N N . ALA A 1 120 ? 31.130 18.468 37.113 1.00 10.67 120 ALA A N 1
ATOM 1384 C CA . ALA A 1 120 ? 31.077 17.118 36.553 1.00 10.42 120 ALA A CA 1
ATOM 1385 C C . ALA A 1 120 ? 31.413 16.045 37.606 1.00 9.91 120 ALA A C 1
ATOM 1386 O O . ALA A 1 120 ? 30.776 14.984 37.681 1.00 10.65 120 ALA A O 1
ATOM 1393 N N . HIS A 1 121 ? 32.427 16.322 38.413 1.00 9.48 121 HIS A N 1
ATOM 1394 C CA . HIS A 1 121 ? 32.833 15.414 39.470 1.00 8.90 121 HIS A CA 1
ATOM 1395 C C . HIS A 1 121 ? 31.729 15.285 40.506 1.00 8.81 121 HIS A C 1
ATOM 1396 O O . HIS A 1 121 ? 31.415 14.186 40.968 1.00 9.51 121 HIS A O 1
ATOM 1411 N N A MET A 1 122 ? 31.139 16.403 40.900 0.66 8.75 122 MET A N 1
ATOM 1412 N N B MET A 1 122 ? 31.134 16.414 40.869 0.34 9.57 122 MET A N 1
ATOM 1413 C CA A MET A 1 122 ? 30.024 16.364 41.828 0.66 8.87 122 MET A CA 1
ATOM 1414 C CA B MET A 1 122 ? 30.017 16.435 41.802 0.34 8.35 122 MET A CA 1
ATOM 1415 C C A MET A 1 122 ? 28.895 15.496 41.275 0.66 7.89 122 MET A C 1
ATOM 1416 C C B MET A 1 122 ? 28.859 15.572 41.299 0.34 9.17 122 MET A C 1
ATOM 1417 O O A MET A 1 122 ? 28.365 14.635 41.978 0.66 7.66 122 MET A O 1
ATOM 1418 O O B MET A 1 122 ? 28.293 14.779 42.055 0.34 10.13 122 MET A O 1
ATOM 1445 N N . ARG A 1 123 ? 28.506 15.724 40.028 1.00 7.77 123 ARG A N 1
ATOM 1446 C CA . ARG A 1 123 ? 27.393 14.973 39.465 1.00 7.70 123 ARG A CA 1
ATOM 1447 C C . ARG A 1 123 ? 27.679 13.476 39.443 1.00 8.79 123 ARG A C 1
ATOM 1448 O O . ARG A 1 123 ? 26.821 12.670 39.817 1.00 9.53 123 ARG A O 1
ATOM 1470 N N . LYS A 1 124 ? 28.873 13.095 39.025 1.00 8.87 124 LYS A N 1
ATOM 1471 C CA . LYS A 1 124 ? 29.211 11.678 38.963 1.00 9.48 124 LYS A CA 1
ATOM 1472 C C . LYS A 1 124 ? 29.184 11.076 40.369 1.00 9.83 124 LYS A C 1
ATOM 1473 O O . LYS A 1 124 ? 28.694 9.959 40.582 1.00 10.22 124 LYS A O 1
ATOM 1492 N N . SER A 1 125 ? 29.722 11.800 41.337 1.00 8.67 125 SER A N 1
ATOM 1493 C CA . SER A 1 125 ? 29.760 11.315 42.705 1.00 9.28 125 SER A CA 1
ATOM 1494 C C . SER A 1 125 ? 28.361 11.157 43.279 1.00 8.93 125 SER A C 1
ATOM 1495 O O . SER A 1 125 ? 28.044 10.133 43.904 1.00 9.73 125 SER A O 1
ATOM 1503 N N . LEU A 1 126 ? 27.524 12.167 43.109 1.00 8.03 126 LEU A N 1
ATOM 1504 C CA . LEU A 1 126 ? 26.189 12.121 43.677 1.00 9.13 126 LEU A CA 1
ATOM 1505 C C . LEU A 1 126 ? 25.299 11.101 42.985 1.00 8.33 126 LEU A C 1
ATOM 1506 O O . LEU A 1 126 ? 24.410 10.555 43.625 1.00 9.37 126 LEU A O 1
ATOM 1522 N N . ASP A 1 127 ? 25.514 10.860 41.692 1.00 8.44 127 ASP A N 1
ATOM 1523 C CA . ASP A 1 127 ? 24.696 9.903 40.956 1.00 8.24 127 ASP A CA 1
ATOM 1524 C C . ASP A 1 127 ? 25.068 8.465 41.281 1.00 10.48 127 ASP A C 1
ATOM 1525 O O . ASP A 1 127 ? 24.261 7.564 41.070 1.00 11.33 127 ASP A O 1
ATOM 1534 N N . GLY A 1 128 ? 26.295 8.241 41.736 1.00 9.16 128 GLY A N 1
ATOM 1535 C CA . GLY A 1 128 ? 26.791 6.903 41.992 1.00 9.79 128 GLY A CA 1
ATOM 1536 C C . GLY A 1 128 ? 26.616 6.442 43.421 1.00 9.22 128 GLY A C 1
ATOM 1537 O O . GLY A 1 128 ? 25.789 6.971 44.162 1.00 9.13 128 GLY A O 1
ATOM 1541 N N . PRO A 1 129 ? 27.408 5.443 43.818 1.00 9.27 129 PRO A N 1
ATOM 1542 C CA . PRO A 1 129 ? 27.208 4.824 45.128 1.00 9.24 129 PRO A CA 1
ATOM 1543 C C . PRO A 1 129 ? 27.367 5.771 46.316 1.00 9.29 129 PRO A C 1
ATOM 1544 O O . PRO A 1 129 ? 26.744 5.544 47.356 1.00 9.64 129 PRO A O 1
ATOM 1555 N N . VAL A 1 130 ? 28.197 6.805 46.206 1.00 8.44 130 VAL A N 1
ATOM 1556 C CA . VAL A 1 130 ? 28.350 7.736 47.304 1.00 9.14 130 VAL A CA 1
ATOM 1557 C C . VAL A 1 130 ? 27.014 8.434 47.558 1.00 8.21 130 VAL A C 1
ATOM 1558 O O . VAL A 1 130 ? 26.510 8.441 48.677 1.00 8.78 130 VAL A O 1
ATOM 1571 N N . GLY A 1 131 ? 26.449 9.053 46.525 1.00 8.50 131 GLY A N 1
ATOM 1572 C CA . GLY A 1 131 ? 25.192 9.746 46.698 1.00 8.37 131 GLY A CA 1
ATOM 1573 C C . GLY A 1 131 ? 24.088 8.814 47.169 1.00 7.71 131 GLY A C 1
ATOM 1574 O O . GLY A 1 131 ? 23.302 9.151 48.051 1.00 8.15 131 GLY A O 1
ATOM 1578 N N A ASP A 1 132 ? 24.006 7.626 46.587 0.60 8.53 132 ASP A N 1
ATOM 1579 N N B ASP A 1 132 ? 24.054 7.615 46.602 0.40 7.46 132 ASP A N 1
ATOM 1580 C CA A ASP A 1 132 ? 22.913 6.731 46.943 0.60 9.54 132 ASP A CA 1
ATOM 1581 C CA B ASP A 1 132 ? 23.004 6.665 46.932 0.40 7.99 132 ASP A CA 1
ATOM 1582 C C A ASP A 1 132 ? 23.020 6.285 48.411 0.60 7.92 132 ASP A C 1
ATOM 1583 C C B ASP A 1 132 ? 23.037 6.324 48.407 0.40 8.31 132 ASP A C 1
ATOM 1584 O O A ASP A 1 132 ? 22.001 6.153 49.090 0.60 9.13 132 ASP A O 1
ATOM 1585 O O B ASP A 1 132 ? 22.002 6.296 49.075 0.40 8.90 132 ASP A O 1
ATOM 1602 N N . GLU A 1 133 ? 24.232 6.070 48.915 1.00 8.92 133 GLU A N 1
ATOM 1603 C CA . GLU A 1 133 ? 24.383 5.685 50.305 1.00 9.55 133 GLU A CA 1
ATOM 1604 C C . GLU A 1 133 ? 23.985 6.836 51.219 1.00 9.20 133 GLU A C 1
ATOM 1605 O O . GLU A 1 133 ? 23.309 6.627 52.230 1.00 9.71 133 GLU A O 1
ATOM 1618 N N . ILE A 1 134 ? 24.374 8.058 50.873 1.00 8.50 134 ILE A N 1
ATOM 1619 C CA . ILE A 1 134 ? 23.977 9.204 51.682 1.00 8.51 134 ILE A CA 1
ATOM 1620 C C . ILE A 1 134 ? 22.448 9.314 51.720 1.00 7.85 134 ILE A C 1
ATOM 1621 O O . ILE A 1 134 ? 21.853 9.504 52.791 1.00 8.89 134 ILE A O 1
ATOM 1637 N N . LEU A 1 135 ? 21.799 9.208 50.565 1.00 7.94 135 LEU A N 1
ATOM 1638 C CA . LEU A 1 135 ? 20.341 9.279 50.547 1.00 8.22 135 LEU A CA 1
ATOM 1639 C C . LEU A 1 135 ? 19.718 8.230 51.465 1.00 9.07 135 LEU A C 1
ATOM 1640 O O . LEU A 1 135 ? 18.784 8.522 52.216 1.00 9.76 135 LEU A O 1
ATOM 1656 N N . LYS A 1 136 ? 20.198 6.998 51.393 1.00 8.96 136 LYS A N 1
ATOM 1657 C CA . LYS A 1 136 ? 19.638 5.916 52.204 1.00 9.32 136 LYS A CA 1
ATOM 1658 C C . LYS A 1 136 ? 19.870 6.128 53.692 1.00 9.34 136 LYS A C 1
ATOM 1659 O O . LYS A 1 136 ? 19.085 5.663 54.528 1.00 10.37 136 LYS A O 1
ATOM 1678 N N . SER A 1 137 ? 20.943 6.820 54.038 1.00 9.43 137 SER A N 1
ATOM 1679 C CA . SER A 1 137 ? 21.311 6.998 55.430 1.00 9.17 137 SER A CA 1
ATOM 1680 C C . SER A 1 137 ? 20.335 7.891 56.188 1.00 9.65 137 SER A C 1
ATOM 1681 O O . SER A 1 137 ? 20.272 7.827 57.414 1.00 11.03 137 SER A O 1
ATOM 1689 N N . CYS A 1 138 ? 19.568 8.714 55.488 1.00 9.77 138 CYS A N 1
ATOM 1690 C CA . CYS A 1 138 ? 18.679 9.626 56.180 1.00 9.50 138 CYS A CA 1
ATOM 1691 C C . CYS A 1 138 ? 17.447 8.916 56.745 1.00 9.50 138 CYS A C 1
ATOM 1692 O O . CYS A 1 138 ? 16.710 9.501 57.565 1.00 10.17 138 CYS A O 1
ATOM 1699 N N . GLU A 1 139 ? 17.222 7.669 56.340 1.00 10.29 139 GLU A N 1
ATOM 1700 C CA . GLU A 1 139 ? 16.043 6.947 56.814 1.00 11.17 139 GLU A CA 1
ATOM 1701 C C . GLU A 1 139 ? 16.065 6.772 58.331 1.00 10.96 139 GLU A C 1
ATOM 1702 O O . GLU A 1 139 ? 15.021 6.771 58.978 1.00 11.39 139 GLU A O 1
ATOM 1714 N N . SER A 1 140 ? 17.259 6.673 58.908 1.00 11.91 140 SER A N 1
ATOM 1715 C CA . SER A 1 140 ? 17.398 6.484 60.345 1.00 12.38 140 SER A CA 1
ATOM 1716 C C . SER A 1 140 ? 16.834 7.662 61.119 1.00 11.91 140 SER A C 1
ATOM 1717 O O . SER A 1 140 ? 16.514 7.523 62.300 1.00 13.23 140 SER A O 1
ATOM 1725 N N . ALA A 1 141 ? 16.728 8.810 60.458 1.00 11.02 141 ALA A N 1
ATOM 1726 C CA . ALA A 1 141 ? 16.234 10.038 61.083 1.00 13.26 141 ALA A CA 1
ATOM 1727 C C . ALA A 1 141 ? 14.796 10.370 60.677 1.00 11.64 141 ALA A C 1
ATOM 1728 O O . ALA A 1 141 ? 14.268 11.413 61.085 1.00 13.21 141 ALA A O 1
ATOM 1735 N N . GLY A 1 142 ? 14.168 9.524 59.854 1.00 10.20 142 GLY A N 1
ATOM 1736 C CA . GLY A 1 142 ? 12.781 9.744 59.475 1.00 10.13 142 GLY A CA 1
ATOM 1737 C C . GLY A 1 142 ? 12.561 10.268 58.068 1.00 9.36 142 GLY A C 1
ATOM 1738 O O . GLY A 1 142 ? 11.450 10.658 57.733 1.00 9.74 142 GLY A O 1
ATOM 1742 N N . PHE A 1 143 ? 13.598 10.238 57.234 1.00 9.02 143 PHE A N 1
ATOM 1743 C CA . PHE A 1 143 ? 13.554 10.827 55.900 1.00 9.05 143 PHE A CA 1
ATOM 1744 C C . PHE A 1 143 ? 13.964 9.817 54.845 1.00 9.97 143 PHE A C 1
ATOM 1745 O O . PHE A 1 143 ? 14.995 9.128 54.986 1.00 11.65 143 PHE A O 1
ATOM 1762 N N . ILE A 1 144 ? 13.162 9.718 53.794 1.00 8.49 144 ILE A N 1
ATOM 1763 C CA . ILE A 1 144 ? 13.538 8.909 52.647 1.00 8.09 144 ILE A CA 1
ATOM 1764 C C . ILE A 1 144 ? 14.238 9.836 51.664 1.00 8.58 144 ILE A C 1
ATOM 1765 O O . ILE A 1 144 ? 13.620 10.720 51.080 1.00 8.58 144 ILE A O 1
ATOM 1781 N N . GLY A 1 145 ? 15.549 9.674 51.525 1.00 7.88 145 GLY A N 1
ATOM 1782 C CA . GLY A 1 145 ? 16.308 10.479 50.577 1.00 8.86 145 GLY A CA 1
ATOM 1783 C C . GLY A 1 145 ? 16.031 10.006 49.163 1.00 6.87 145 GLY A C 1
ATOM 1784 O O . GLY A 1 145 ? 16.198 8.832 48.856 1.00 9.02 145 GLY A O 1
ATOM 1788 N N . LEU A 1 146 ? 15.608 10.913 48.292 1.00 7.11 146 LEU A N 1
ATOM 1789 C CA . LEU A 1 146 ? 15.150 10.516 46.962 1.00 7.70 146 LEU A CA 1
ATOM 1790 C C . LEU A 1 146 ? 16.027 10.986 45.815 1.00 7.67 146 LEU A C 1
ATOM 1791 O O . LEU A 1 146 ? 16.123 10.289 44.801 1.00 8.57 146 LEU A O 1
ATOM 1807 N N . ALA A 1 147 ? 16.633 12.151 45.947 1.00 7.70 147 ALA A N 1
ATOM 1808 C CA . ALA A 1 147 ? 17.412 12.708 44.854 1.00 7.65 147 ALA A CA 1
ATOM 1809 C C . ALA A 1 147 ? 18.287 13.826 45.355 1.00 7.32 147 ALA A C 1
ATOM 1810 O O . ALA A 1 147 ? 17.931 14.534 46.303 1.00 7.84 147 ALA A O 1
ATOM 1817 N N . PHE A 1 148 ? 19.421 14.000 44.685 1.00 7.27 148 PHE A N 1
ATOM 1818 C CA . PHE A 1 148 ? 20.205 15.229 44.783 1.00 7.40 148 PHE A CA 1
ATOM 1819 C C . PHE A 1 148 ? 19.980 16.094 43.545 1.00 7.04 148 PHE A C 1
ATOM 1820 O O . PHE A 1 148 ? 20.031 15.591 42.412 1.00 8.85 148 PHE A O 1
ATOM 1837 N N . TYR A 1 149 ? 19.749 17.381 43.755 1.00 6.97 149 TYR A N 1
ATOM 1838 C CA . TYR A 1 149 ? 19.665 18.340 42.668 1.00 6.73 149 TYR A CA 1
ATOM 1839 C C . TYR A 1 149 ? 20.837 19.304 42.701 1.00 6.92 149 TYR A C 1
ATOM 1840 O O . TYR A 1 149 ? 21.339 19.667 43.773 1.00 7.40 149 TYR A O 1
ATOM 1858 N N . ASP A 1 150 ? 21.267 19.728 41.522 1.00 6.92 150 ASP A N 1
ATOM 1859 C CA . ASP A 1 150 ? 22.368 20.682 41.418 1.00 6.97 150 ASP A CA 1
ATOM 1860 C C . ASP A 1 150 ? 22.002 22.035 42.018 1.00 6.52 150 ASP A C 1
ATOM 1861 O O . ASP A 1 150 ? 20.912 22.558 41.805 1.00 6.80 150 ASP A O 1
ATOM 1870 N N . SER A 1 151 ? 23.004 22.605 42.677 1.00 6.89 151 SER A N 1
ATOM 1871 C CA . SER A 1 151 ? 22.965 23.948 43.229 1.00 6.47 151 SER A CA 1
ATOM 1872 C C . SER A 1 151 ? 24.257 24.713 42.900 1.00 6.82 151 SER A C 1
ATOM 1873 O O . SER A 1 151 ? 24.611 25.680 43.579 1.00 6.97 151 SER A O 1
ATOM 1881 N N . GLY A 1 152 ? 24.973 24.312 41.853 1.00 7.05 152 GLY A N 1
ATOM 1882 C CA . GLY A 1 152 ? 26.190 25.018 41.489 1.00 7.05 152 GLY A CA 1
ATOM 1883 C C . GLY A 1 152 ? 27.210 25.030 42.610 1.00 6.65 152 GLY A C 1
ATOM 1884 O O . GLY A 1 152 ? 27.244 24.144 43.456 1.00 7.24 152 GLY A O 1
ATOM 1888 N N . ALA A 1 153 ? 28.059 26.054 42.576 1.00 7.39 153 ALA A N 1
ATOM 1889 C CA . ALA A 1 153 ? 29.054 26.309 43.600 1.00 7.62 153 ALA A CA 1
ATOM 1890 C C . ALA A 1 153 ? 28.695 27.592 44.337 1.00 7.14 153 ALA A C 1
ATOM 1891 O O . ALA A 1 153 ? 28.248 28.566 43.721 1.00 8.42 153 ALA A O 1
ATOM 1898 N N . ARG A 1 154 ? 28.933 27.603 45.641 1.00 7.04 154 ARG A N 1
ATOM 1899 C CA . ARG A 1 154 ? 28.646 28.760 46.469 1.00 7.10 154 ARG A CA 1
ATOM 1900 C C . ARG A 1 154 ? 29.893 29.627 46.612 1.00 7.75 154 ARG A C 1
ATOM 1901 O O . ARG A 1 154 ? 30.988 29.122 46.855 1.00 7.94 154 ARG A O 1
ATOM 1922 N N . SER A 1 155 ? 29.709 30.938 46.488 1.00 7.06 155 SER A N 1
ATOM 1923 C CA . SER A 1 155 ? 30.768 31.925 46.583 1.00 7.60 155 SER A CA 1
ATOM 1924 C C . SER A 1 155 ? 30.319 33.125 47.413 1.00 7.33 155 SER A C 1
ATOM 1925 O O . SER A 1 155 ? 29.124 33.410 47.530 1.00 7.72 155 SER A O 1
ATOM 1933 N N . ILE A 1 156 ? 31.274 33.820 48.001 1.00 8.07 156 ILE A N 1
ATOM 1934 C CA . ILE A 1 156 ? 30.985 34.988 48.816 1.00 8.41 156 ILE A CA 1
ATOM 1935 C C . ILE A 1 156 ? 30.525 36.175 47.972 1.00 8.17 156 ILE A C 1
ATOM 1936 O O . ILE A 1 156 ? 31.122 36.492 46.940 1.00 9.95 156 ILE A O 1
ATOM 1952 N N . TYR A 1 157 ? 29.478 36.850 48.433 1.00 8.79 157 TYR A N 1
ATOM 1953 C CA . TYR A 1 157 ? 29.148 38.168 47.912 1.00 8.46 157 TYR A CA 1
ATOM 1954 C C . TYR A 1 157 ? 29.083 39.176 49.049 1.00 8.86 157 TYR A C 1
ATOM 1955 O O . TYR A 1 157 ? 28.634 38.880 50.170 1.00 9.68 157 TYR A O 1
ATOM 1973 N N . ALA A 1 158 ? 29.570 40.368 48.743 1.00 9.73 158 ALA A N 1
ATOM 1974 C CA . ALA A 1 158 ? 29.832 41.390 49.746 1.00 10.65 158 ALA A CA 1
ATOM 1975 C C . ALA A 1 158 ? 29.962 42.748 49.077 1.00 11.72 158 ALA A C 1
ATOM 1976 O O . ALA A 1 158 ? 29.752 42.880 47.861 1.00 11.89 158 ALA A O 1
ATOM 1983 N N . LYS A 1 159 ? 30.306 43.763 49.864 1.00 12.21 159 LYS A N 1
ATOM 1984 C CA . LYS A 1 159 ? 30.393 45.117 49.356 1.00 13.05 159 LYS A CA 1
ATOM 1985 C C . LYS A 1 159 ? 31.808 45.440 48.950 1.00 13.95 159 LYS A C 1
ATOM 1986 O O . LYS A 1 159 ? 32.088 46.574 48.553 1.00 15.06 159 LYS A O 1
ATOM 2005 N N . LYS A 1 160 ? 32.694 44.449 49.048 1.00 14.41 160 LYS A N 1
ATOM 2006 C CA . LYS A 1 160 ? 34.095 44.597 48.684 1.00 15.31 160 LYS A CA 1
ATOM 2007 C C . LYS A 1 160 ? 34.570 43.250 48.160 1.00 14.38 160 LYS A C 1
ATOM 2008 O O . LYS A 1 160 ? 33.974 42.223 48.482 1.00 13.53 160 LYS A O 1
ATOM 2027 N N . PRO A 1 161 ? 35.627 43.230 47.336 1.00 13.92 161 PRO A N 1
ATOM 2028 C CA . PRO A 1 161 ? 36.194 41.963 46.852 1.00 16.17 161 PRO A CA 1
ATOM 2029 C C . PRO A 1 161 ? 36.880 41.157 47.957 1.00 12.78 161 PRO A C 1
ATOM 2030 O O . PRO A 1 161 ? 37.541 41.740 48.821 1.00 14.89 161 PRO A O 1
ATOM 2041 N N . ILE A 1 162 ? 36.726 39.837 47.915 1.00 11.96 162 ILE A N 1
ATOM 2042 C CA . ILE A 1 162 ? 37.366 38.930 48.856 1.00 12.68 162 ILE A CA 1
ATOM 2043 C C . ILE A 1 162 ? 38.280 38.014 48.037 1.00 13.51 162 ILE A C 1
ATOM 2044 O O . ILE A 1 162 ? 37.878 36.932 47.631 1.00 14.73 162 ILE A O 1
ATOM 2060 N N . ARG A 1 163 ? 39.503 38.468 47.764 1.00 15.14 163 ARG A N 1
ATOM 2061 C CA . ARG A 1 163 ? 40.377 37.768 46.817 1.00 18.53 163 ARG A CA 1
ATOM 2062 C C . ARG A 1 163 ? 41.276 36.740 47.479 1.00 17.68 163 ARG A C 1
ATOM 2063 O O . ARG A 1 163 ? 41.767 35.814 46.834 1.00 19.48 163 ARG A O 1
ATOM 2084 N N . THR A 1 164 ? 41.501 36.925 48.771 1.00 17.97 164 THR A N 1
ATOM 2085 C CA . THR A 1 164 ? 42.282 35.994 49.564 1.00 19.36 164 THR A CA 1
ATOM 2086 C C . THR A 1 164 ? 41.607 35.872 50.892 1.00 15.49 164 THR A C 1
ATOM 2087 O O . THR A 1 164 ? 40.766 36.674 51.275 1.00 17.08 164 THR A O 1
ATOM 2098 N N . VAL A 1 165 ? 42.003 34.853 51.622 1.00 18.57 165 VAL A N 1
ATOM 2099 C CA . VAL A 1 165 ? 41.429 34.581 52.897 1.00 18.56 165 VAL A CA 1
ATOM 2100 C C . VAL A 1 165 ? 41.692 35.739 53.871 1.00 19.93 165 VAL A C 1
ATOM 2101 O O . VAL A 1 165 ? 40.880 36.030 54.739 1.00 21.72 165 VAL A O 1
ATOM 2114 N N . ALA A 1 166 ? 42.809 36.441 53.707 1.00 15.82 166 ALA A N 1
ATOM 2115 C CA . ALA A 1 166 ? 43.038 37.638 54.508 1.00 18.31 166 ALA A CA 1
ATOM 2116 C C . ALA A 1 166 ? 41.927 38.691 54.342 1.00 18.50 166 ALA A C 1
ATOM 2117 O O . ALA A 1 166 ? 41.579 39.399 55.287 1.00 16.58 166 ALA A O 1
ATOM 2124 N N . ASP A 1 167 ? 41.374 38.815 53.140 1.00 13.50 167 ASP A N 1
ATOM 2125 C CA . ASP A 1 167 ? 40.302 39.771 52.915 1.00 14.17 167 ASP A CA 1
ATOM 2126 C C . ASP A 1 167 ? 39.032 39.381 53.671 1.00 12.33 167 ASP A C 1
ATOM 2127 O O . ASP A 1 167 ? 38.203 40.243 53.954 1.00 15.62 167 ASP A O 1
ATOM 2136 N N . ALA A 1 168 ? 38.882 38.100 53.987 1.00 11.03 168 ALA A N 1
ATOM 2137 C CA . ALA A 1 168 ? 37.691 37.605 54.670 1.00 10.53 168 ALA A CA 1
ATOM 2138 C C . ALA A 1 168 ? 37.740 37.827 56.186 1.00 11.11 168 ALA A C 1
ATOM 2139 O O . ALA A 1 168 ? 36.722 37.660 56.873 1.00 10.67 168 ALA A O 1
ATOM 2146 N N . LYS A 1 169 ? 38.912 38.139 56.723 1.00 11.30 169 LYS A N 1
ATOM 2147 C CA . LYS A 1 169 ? 39.062 38.235 58.164 1.00 10.93 169 LYS A CA 1
ATOM 2148 C C . LYS A 1 169 ? 38.073 39.247 58.737 1.00 10.51 169 LYS A C 1
ATOM 2149 O O . LYS A 1 169 ? 38.033 40.398 58.309 1.00 11.94 169 LYS A O 1
ATOM 2168 N N . GLY A 1 170 ? 37.259 38.801 59.691 1.00 10.41 170 GLY A N 1
ATOM 2169 C CA . GLY A 1 170 ? 36.286 39.661 60.342 1.00 11.05 170 GLY A CA 1
ATOM 2170 C C . GLY A 1 170 ? 35.024 39.962 59.553 1.00 10.26 170 GLY A C 1
ATOM 2171 O O . GLY A 1 170 ? 34.181 40.726 60.031 1.00 12.44 170 GLY A O 1
ATOM 2175 N N . LEU A 1 171 ? 34.885 39.428 58.351 1.00 10.67 171 LEU A N 1
ATOM 2176 C CA . LEU A 1 171 ? 33.716 39.736 57.538 1.00 10.11 171 LEU A CA 1
ATOM 2177 C C . LEU A 1 171 ? 32.459 39.164 58.169 1.00 9.77 171 LEU A C 1
ATOM 2178 O O . LEU A 1 171 ? 32.431 37.983 58.510 1.00 10.38 171 LEU A O 1
ATOM 2194 N N . LYS A 1 172 ? 31.405 39.970 58.301 1.00 9.67 172 LYS A N 1
ATOM 2195 C CA . LYS A 1 172 ? 30.184 39.484 58.936 1.00 10.18 172 LYS A CA 1
ATOM 2196 C C . LYS A 1 172 ? 29.309 38.857 57.877 1.00 10.85 172 LYS A C 1
ATOM 2197 O O . LYS A 1 172 ? 28.579 39.540 57.142 1.00 10.68 172 LYS A O 1
ATOM 2216 N N . ILE A 1 173 ? 29.401 37.541 57.792 1.00 9.88 173 ILE A N 1
ATOM 2217 C CA . ILE A 1 173 ? 28.842 36.809 56.673 1.00 10.53 173 ILE A CA 1
ATOM 2218 C C . ILE A 1 173 ? 27.790 35.830 57.141 1.00 9.85 173 ILE A C 1
ATOM 2219 O O . ILE A 1 173 ? 28.045 35.004 58.023 1.00 10.52 173 ILE A O 1
ATOM 2235 N N . ARG A 1 174 ? 26.608 35.907 56.548 1.00 8.96 174 ARG A N 1
ATOM 2236 C CA . ARG A 1 174 ? 25.562 34.942 56.846 1.00 8.54 174 ARG A CA 1
ATOM 2237 C C . ARG A 1 174 ? 25.914 33.588 56.277 1.00 8.06 174 ARG A C 1
ATOM 2238 O O . ARG A 1 174 ? 26.420 33.481 55.148 1.00 8.42 174 ARG A O 1
ATOM 2259 N N . VAL A 1 175 ? 25.627 32.548 57.065 1.00 8.38 175 VAL A N 1
ATOM 2260 C CA . VAL A 1 175 ? 25.632 31.176 56.585 1.00 7.94 175 VAL A CA 1
ATOM 2261 C C . VAL A 1 175 ? 24.297 30.535 56.937 1.00 7.92 175 VAL A C 1
ATOM 2262 O O . VAL A 1 175 ? 23.519 31.072 57.736 1.00 8.87 175 VAL A O 1
ATOM 2275 N N . GLN A 1 176 ? 24.033 29.397 56.320 1.00 7.74 176 GLN A N 1
ATOM 2276 C CA . GLN A 1 176 ? 22.933 28.543 56.707 1.00 8.33 176 GLN A CA 1
ATOM 2277 C C . GLN A 1 176 ? 23.068 28.065 58.154 1.00 8.91 176 GLN A C 1
ATOM 2278 O O . GLN A 1 176 ? 24.116 28.168 58.778 1.00 9.34 176 GLN A O 1
ATOM 2292 N N A GLN A 1 177 ? 21.967 27.494 58.627 0.51 9.61 177 GLN A N 1
ATOM 2293 N N B GLN A 1 177 ? 21.975 27.549 58.707 0.49 9.56 177 GLN A N 1
ATOM 2294 C CA A GLN A 1 177 ? 21.838 26.999 59.981 0.51 9.67 177 GLN A CA 1
ATOM 2295 C CA B GLN A 1 177 ? 21.964 27.145 60.111 0.49 9.58 177 GLN A CA 1
ATOM 2296 C C A GLN A 1 177 ? 22.492 25.626 60.086 0.51 9.92 177 GLN A C 1
ATOM 2297 C C B GLN A 1 177 ? 22.502 25.718 60.276 0.49 10.28 177 GLN A C 1
ATOM 2298 O O A GLN A 1 177 ? 21.822 24.589 60.065 0.51 9.62 177 GLN A O 1
ATOM 2299 O O B GLN A 1 177 ? 21.777 24.749 60.480 0.49 10.68 177 GLN A O 1
ATOM 2326 N N . SER A 1 178 ? 23.817 25.641 60.180 1.00 8.70 178 SER A N 1
ATOM 2327 C CA . SER A 1 178 ? 24.589 24.423 60.215 1.00 10.18 178 SER A CA 1
ATOM 2328 C C . SER A 1 178 ? 25.896 24.699 60.950 1.00 9.10 178 SER A C 1
ATOM 2329 O O . SER A 1 178 ? 26.606 25.665 60.636 1.00 9.16 178 SER A O 1
ATOM 2338 N N . ASP A 1 179 ? 26.245 23.846 61.902 1.00 8.57 179 ASP A N 1
ATOM 2339 C CA . ASP A 1 179 ? 27.513 23.984 62.612 1.00 8.29 179 ASP A CA 1
ATOM 2340 C C . ASP A 1 179 ? 28.709 23.818 61.664 1.00 8.01 179 ASP A C 1
ATOM 2341 O O . ASP A 1 179 ? 29.709 24.515 61.785 1.00 8.81 179 ASP A O 1
ATOM 2350 N N . LEU A 1 180 ? 28.610 22.899 60.712 1.00 8.21 180 LEU A N 1
ATOM 2351 C CA . LEU A 1 180 ? 29.657 22.738 59.717 1.00 7.74 180 LEU A CA 1
ATOM 2352 C C . LEU A 1 180 ? 29.859 24.049 58.970 1.00 8.17 180 LEU A C 1
ATOM 2353 O O . LEU A 1 180 ? 30.985 24.480 58.764 1.00 8.43 180 LEU A O 1
ATOM 2369 N N . TRP A 1 181 ? 28.773 24.680 58.548 1.00 8.00 181 TRP A N 1
ATOM 2370 C CA . TRP A 1 181 ? 28.889 25.953 57.846 1.00 8.33 181 TRP A CA 1
ATOM 2371 C C . TRP A 1 181 ? 29.522 27.057 58.678 1.00 8.23 181 TRP A C 1
ATOM 2372 O O . TRP A 1 181 ? 30.347 27.842 58.170 1.00 8.94 181 TRP A O 1
ATOM 2393 N N . VAL A 1 182 ? 29.156 27.157 59.949 1.00 7.61 182 VAL A N 1
ATOM 2394 C CA . VAL A 1 182 ? 29.808 28.114 60.814 1.00 8.41 182 VAL A CA 1
ATOM 2395 C C . VAL A 1 182 ? 31.327 27.861 60.832 1.00 8.52 182 VAL A C 1
ATOM 2396 O O . VAL A 1 182 ? 32.119 28.809 60.737 1.00 8.84 182 VAL A O 1
ATOM 2409 N N . ALA A 1 183 ? 31.730 26.595 60.928 1.00 8.52 183 ALA A N 1
ATOM 2410 C CA . ALA A 1 183 ? 33.147 26.249 60.952 1.00 8.80 183 ALA A CA 1
ATOM 2411 C C . ALA A 1 183 ? 33.831 26.545 59.625 1.00 8.70 183 ALA A C 1
ATOM 2412 O O . ALA A 1 183 ? 34.966 27.012 59.601 1.00 9.66 183 ALA A O 1
ATOM 2419 N N . LEU A 1 184 ? 33.153 26.229 58.531 1.00 8.58 184 LEU A N 1
ATOM 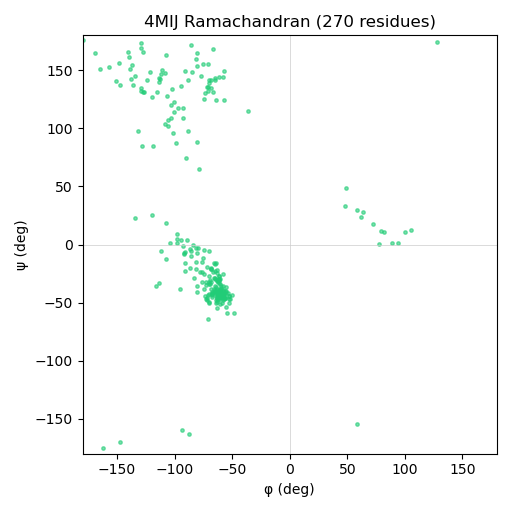2420 C CA . LEU A 1 184 ? 33.692 26.401 57.182 1.00 9.94 184 LEU A CA 1
ATOM 2421 C C . LEU A 1 184 ? 34.114 27.857 56.942 1.00 9.67 184 LEU A C 1
ATOM 2422 O O . LEU A 1 184 ? 35.245 28.154 56.534 1.00 9.74 184 LEU A O 1
ATOM 2438 N N A VAL A 1 185 ? 33.202 28.763 57.245 0.64 9.36 185 VAL A N 1
ATOM 2439 N N B VAL A 1 185 ? 33.218 28.813 57.198 0.36 8.32 185 VAL A N 1
ATOM 2440 C CA A VAL A 1 185 ? 33.451 30.158 56.993 0.64 9.48 185 VAL A CA 1
ATOM 2441 C CA B VAL A 1 185 ? 33.589 30.217 56.981 0.36 8.84 185 VAL A CA 1
ATOM 2442 C C A VAL A 1 185 ? 34.344 30.760 58.092 0.64 10.72 185 VAL A C 1
ATOM 2443 C C B VAL A 1 185 ? 34.443 30.761 58.113 0.36 9.61 185 VAL A C 1
ATOM 2444 O O A VAL A 1 185 ? 35.143 31.643 57.806 0.64 9.48 185 VAL A O 1
ATOM 2445 O O B VAL A 1 185 ? 35.275 31.641 57.898 0.36 10.28 185 VAL A O 1
ATOM 2470 N N . SER A 1 186 ? 34.255 30.255 59.323 1.00 9.67 186 SER A N 1
ATOM 2471 C CA . SER A 1 186 ? 35.144 30.686 60.400 1.00 10.58 186 SER A CA 1
ATOM 2472 C C . SER A 1 186 ? 36.608 30.380 60.068 1.00 10.51 186 SER A C 1
ATOM 2473 O O . SER A 1 186 ? 37.504 31.110 60.493 1.00 10.90 186 SER A O 1
ATOM 2482 N N . ALA A 1 187 ? 36.848 29.296 59.328 1.00 9.14 187 ALA A N 1
ATOM 2483 C CA . ALA A 1 187 ? 38.215 28.926 58.956 1.00 10.41 187 ALA A CA 1
ATOM 2484 C C . ALA A 1 187 ? 38.842 29.996 58.073 1.00 9.65 187 ALA A C 1
ATOM 2485 O O . ALA A 1 187 ? 40.056 30.123 58.024 1.00 10.95 187 ALA A O 1
ATOM 2492 N N . MET A 1 188 ? 38.002 30.762 57.377 1.00 9.51 188 MET A N 1
ATOM 2493 C CA . MET A 1 188 ? 38.475 31.889 56.571 1.00 9.49 188 MET A CA 1
ATOM 2494 C C . MET A 1 188 ? 38.774 33.133 57.407 1.00 10.52 188 MET A C 1
ATOM 2495 O O . MET A 1 188 ? 39.163 34.167 56.863 1.00 11.32 188 MET A O 1
ATOM 2509 N N . GLY A 1 189 ? 38.519 33.054 58.709 1.00 9.70 189 GLY A N 1
ATOM 2510 C CA . GLY A 1 189 ? 38.692 34.183 59.594 1.00 11.21 189 GLY A CA 1
ATOM 2511 C C . GLY A 1 189 ? 37.448 35.038 59.687 1.00 9.09 189 GLY A C 1
ATOM 2512 O O . GLY A 1 189 ? 37.461 36.056 60.383 1.00 10.12 189 GLY A O 1
ATOM 2516 N N . ALA A 1 190 ? 36.387 34.648 58.991 1.00 10.27 190 ALA A N 1
ATOM 2517 C CA . ALA A 1 190 ? 35.170 35.452 58.941 1.00 9.58 190 ALA A CA 1
ATOM 2518 C C . ALA A 1 190 ? 34.310 35.239 60.180 1.00 9.45 190 ALA A C 1
ATOM 2519 O O . ALA A 1 190 ? 34.483 34.270 60.923 1.00 10.16 190 ALA A O 1
ATOM 2526 N N . ASN A 1 191 ? 33.361 36.154 60.368 1.00 9.48 191 ASN A N 1
ATOM 2527 C CA . ASN A 1 191 ? 32.426 36.144 61.479 1.00 9.14 191 ASN A CA 1
ATOM 2528 C C . ASN A 1 191 ? 31.108 35.544 60.986 1.00 10.03 191 ASN A C 1
ATOM 2529 O O . ASN A 1 191 ? 30.221 36.238 60.470 1.00 9.96 191 ASN A O 1
ATOM 2540 N N . ALA A 1 192 ? 31.023 34.219 61.071 1.00 10.92 192 ALA A N 1
ATOM 2541 C CA . ALA A 1 192 ? 29.903 33.453 60.527 1.00 12.32 192 ALA A CA 1
ATOM 2542 C C . ALA A 1 192 ? 28.651 33.722 61.306 1.00 11.49 192 ALA A C 1
ATOM 2543 O O . ALA A 1 1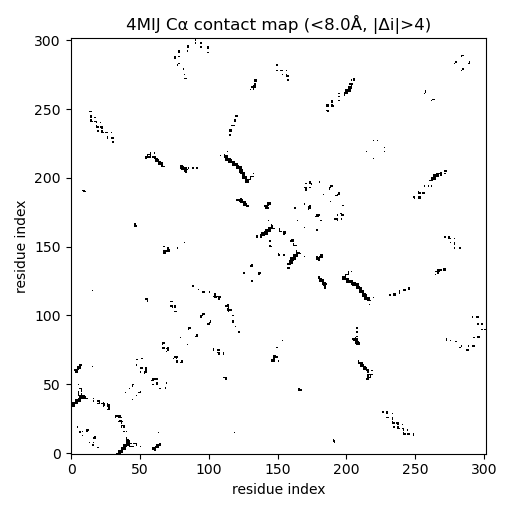92 ? 28.659 33.694 62.543 1.00 18.21 192 ALA A O 1
ATOM 2550 N N . THR A 1 193 ? 27.558 33.950 60.593 1.00 10.43 193 THR A N 1
ATOM 2551 C CA . THR A 1 193 ? 26.330 34.378 61.207 1.00 12.40 193 THR A CA 1
ATOM 2552 C C . THR A 1 193 ? 25.179 33.512 60.681 1.00 10.65 193 THR A C 1
ATOM 2553 O O . THR A 1 193 ? 24.663 33.765 59.585 1.00 10.78 193 THR A O 1
ATOM 2564 N N . PRO A 1 194 ? 24.774 32.474 61.425 1.00 9.64 194 PRO A N 1
ATOM 2565 C CA . PRO A 1 194 ? 23.725 31.588 60.894 1.00 11.22 194 PRO A CA 1
ATOM 2566 C C . PRO A 1 194 ? 22.352 32.251 60.896 1.00 10.27 194 PRO A C 1
ATOM 2567 O O . PRO A 1 194 ? 21.951 32.814 61.916 1.00 11.29 194 PRO A O 1
ATOM 2578 N N A MET A 1 195 ? 21.670 32.232 59.747 0.55 8.47 195 MET A N 1
ATOM 2579 N N B MET A 1 195 ? 21.617 32.105 59.796 0.45 10.89 195 MET A N 1
ATOM 2580 C CA A MET A 1 195 ? 20.351 32.834 59.589 0.55 10.07 195 MET A CA 1
ATOM 2581 C CA B MET A 1 195 ? 20.348 32.788 59.612 0.45 9.52 195 MET A CA 1
ATOM 2582 C C A MET A 1 195 ? 19.559 32.010 58.583 0.55 7.49 195 MET A C 1
ATOM 2583 C C B MET A 1 195 ? 19.543 32.094 58.530 0.45 11.41 195 MET A C 1
ATOM 2584 O O A MET A 1 195 ? 20.146 31.409 57.670 0.55 11.04 195 MET A O 1
ATOM 2585 O O B MET A 1 195 ? 20.102 31.667 57.524 0.45 6.35 195 MET A O 1
ATOM 2612 N N . PRO A 1 196 ? 18.221 31.999 58.715 1.00 9.23 196 PRO A N 1
ATOM 2613 C CA . PRO A 1 196 ? 17.389 31.424 57.655 1.00 10.43 196 PRO A CA 1
ATOM 2614 C C . PRO A 1 196 ? 17.464 32.256 56.374 1.00 8.56 196 PRO A C 1
ATOM 2615 O O . PRO A 1 196 ? 17.639 33.470 56.426 1.00 9.39 196 PRO A O 1
ATOM 2626 N N . TYR A 1 197 ? 17.297 31.592 55.240 1.00 8.31 197 TYR A N 1
ATOM 2627 C CA . TYR A 1 197 ? 17.478 32.205 53.932 1.00 9.09 197 TYR A CA 1
ATOM 2628 C C . TYR A 1 197 ? 16.615 33.431 53.736 1.00 8.90 197 TYR A C 1
ATOM 2629 O O . TYR A 1 197 ? 17.049 34.422 53.134 1.00 9.07 197 TYR A O 1
ATOM 2647 N N . GLY A 1 198 ? 15.379 33.386 54.210 1.00 9.80 198 GLY A N 1
ATOM 2648 C CA . GLY A 1 198 ? 14.441 34.474 53.992 1.00 12.42 198 GLY A CA 1
ATOM 2649 C C . GLY A 1 198 ? 14.822 35.778 54.662 1.00 11.20 198 GLY A C 1
ATOM 2650 O O . GLY A 1 198 ? 14.271 36.816 54.307 1.00 13.39 198 GLY A O 1
ATOM 2654 N N . GLU A 1 199 ? 15.732 35.732 55.630 1.00 10.74 199 GLU A N 1
ATOM 2655 C CA . GLU A 1 199 ? 16.142 36.926 56.361 1.00 11.41 199 GLU A CA 1
ATOM 2656 C C . GLU A 1 199 ? 17.353 37.627 55.747 1.00 11.34 199 GLU A C 1
ATOM 2657 O O . GLU A 1 199 ? 17.713 38.726 56.156 1.00 11.88 199 GLU A O 1
ATOM 2669 N N . VAL A 1 200 ? 17.963 37.012 54.747 1.00 9.86 200 VAL A N 1
ATOM 2670 C CA . VAL A 1 200 ? 19.247 37.489 54.246 1.00 10.62 200 VAL A CA 1
ATOM 2671 C C . VAL A 1 200 ? 19.121 38.807 53.488 1.00 9.53 200 VAL A C 1
ATOM 2672 O O . VAL A 1 200 ? 19.923 39.714 53.661 1.00 10.66 200 VAL A O 1
ATOM 2685 N N . TYR A 1 201 ? 18.117 38.914 52.639 1.00 9.64 201 TYR A N 1
ATOM 2686 C CA . TYR A 1 201 ? 17.928 40.122 51.847 1.00 10.84 201 TYR A CA 1
ATOM 2687 C C . TYR A 1 201 ? 17.830 41.375 52.722 1.00 11.26 201 TYR A C 1
ATOM 2688 O O . TYR A 1 201 ? 18.557 42.341 52.521 1.00 11.48 201 TYR A O 1
ATOM 2706 N N . THR A 1 202 ? 16.928 41.374 53.691 1.00 11.54 202 THR A N 1
ATOM 2707 C CA . THR A 1 202 ? 16.794 42.533 54.561 1.00 12.11 202 THR A CA 1
ATOM 2708 C C . THR A 1 202 ? 18.064 42.753 55.384 1.00 12.69 202 THR A C 1
ATOM 2709 O O . THR A 1 202 ? 18.464 43.886 55.617 1.00 13.12 202 THR A O 1
ATOM 2720 N N . GLY A 1 203 ? 18.706 41.669 55.814 1.00 11.51 203 GLY A N 1
ATOM 2721 C CA . GLY A 1 203 ? 19.938 41.782 56.574 1.00 11.72 203 GLY A CA 1
ATOM 2722 C C . GLY A 1 203 ? 21.021 42.517 55.815 1.00 11.24 203 GLY A C 1
ATOM 2723 O O . GLY A 1 203 ? 21.724 43.359 56.372 1.00 11.65 203 GLY A O 1
ATOM 2727 N N . LEU A 1 204 ? 21.174 42.175 54.543 1.00 10.89 204 LEU A N 1
ATOM 2728 C CA . LEU A 1 204 ? 22.150 42.852 53.699 1.00 10.55 204 LEU A CA 1
ATOM 2729 C C . LEU A 1 204 ? 21.766 44.303 53.441 1.00 11.32 204 LEU A C 1
ATOM 2730 O O . LEU A 1 204 ? 22.608 45.193 53.449 1.00 11.96 204 LEU A O 1
ATOM 2746 N N . LYS A 1 205 ? 20.487 44.555 53.199 1.00 11.19 205 LYS A N 1
ATOM 2747 C CA . LYS A 1 205 ? 20.057 45.918 52.916 1.00 12.98 205 LYS A CA 1
ATOM 2748 C C . LYS A 1 205 ? 20.355 46.854 54.078 1.00 14.35 205 LYS A C 1
ATOM 2749 O O . LYS A 1 205 ? 20.795 47.981 53.867 1.00 14.79 205 LYS A O 1
ATOM 2768 N N . THR A 1 206 ? 20.113 46.382 55.297 1.00 13.41 206 THR A N 1
ATOM 2769 C CA . THR A 1 206 ? 20.214 47.226 56.483 1.00 14.39 206 THR A CA 1
ATOM 2770 C C . THR A 1 206 ? 21.596 47.215 57.116 1.00 15.73 206 THR A C 1
ATOM 2771 O O . THR A 1 206 ? 21.848 47.977 58.053 1.00 20.03 206 THR A O 1
ATOM 2782 N N . GLY A 1 207 ? 22.490 46.371 56.618 1.00 13.24 207 GLY A N 1
ATOM 2783 C CA . GLY A 1 207 ? 23.817 46.271 57.190 1.00 15.17 207 GLY A CA 1
ATOM 2784 C C . GLY A 1 207 ? 23.885 45.438 58.455 1.00 12.63 207 GLY A C 1
ATOM 2785 O O . GLY A 1 207 ? 24.918 45.431 59.124 1.00 14.93 207 GLY A O 1
ATOM 2789 N N . LEU A 1 208 ? 22.821 44.712 58.782 1.00 12.21 208 LEU A N 1
ATOM 2790 C CA . LEU A 1 208 ? 22.859 43.774 59.901 1.00 12.42 208 LEU A CA 1
ATOM 2791 C C . LEU A 1 208 ? 23.934 42.716 59.660 1.00 11.49 208 LEU A C 1
ATOM 2792 O O . LEU A 1 208 ? 24.600 42.258 60.595 1.00 12.46 208 LEU A O 1
ATOM 2808 N N . ILE A 1 209 ? 24.083 42.330 58.397 1.00 10.84 209 ILE A N 1
ATOM 2809 C CA . ILE A 1 209 ? 25.181 41.484 57.939 1.00 11.04 209 ILE A CA 1
ATOM 2810 C C . ILE A 1 209 ? 25.867 42.198 56.777 1.00 9.92 209 ILE A C 1
ATOM 2811 O O . ILE A 1 209 ? 25.246 43.029 56.102 1.00 12.37 209 ILE A O 1
ATOM 2827 N N A ASP A 1 210 ? 27.107 41.862 56.499 0.48 10.17 210 ASP A N 1
ATOM 2828 N N B ASP A 1 210 ? 27.164 41.893 56.606 0.52 10.35 210 ASP A N 1
ATOM 2829 C CA A ASP A 1 210 ? 27.802 42.562 55.438 0.48 9.77 210 ASP A CA 1
ATOM 2830 C CA B ASP A 1 210 ? 28.043 42.473 55.569 0.52 11.68 210 ASP A CA 1
ATOM 2831 C C A ASP A 1 210 ? 28.012 41.709 54.204 0.48 9.81 210 ASP A C 1
ATOM 2832 C C B ASP A 1 210 ? 27.921 41.743 54.223 0.52 8.34 210 ASP A C 1
ATOM 2833 O O A ASP A 1 210 ? 28.485 42.188 53.186 0.48 8.17 210 ASP A O 1
ATOM 2834 O O B ASP A 1 210 ? 28.122 42.330 53.160 0.52 11.80 210 ASP A O 1
ATOM 2851 N N . ALA A 1 211 ? 27.636 40.441 54.290 1.00 8.75 211 ALA A N 1
ATOM 2852 C CA . ALA A 1 211 ? 27.879 39.513 53.201 1.00 9.15 211 ALA A CA 1
ATOM 2853 C C . ALA A 1 211 ? 27.083 38.245 53.398 1.00 7.84 211 ALA A C 1
ATOM 2854 O O . ALA A 1 211 ? 26.551 38.003 54.485 1.00 8.92 211 ALA A O 1
ATOM 2862 N N . ALA A 1 212 ? 26.987 37.463 52.330 1.00 8.13 212 ALA A N 1
ATOM 2863 C CA . ALA A 1 212 ? 26.473 36.109 52.416 1.00 7.59 212 ALA A CA 1
ATOM 2864 C C . ALA A 1 212 ? 27.199 35.306 51.362 1.00 7.59 212 ALA A C 1
ATOM 2865 O O . ALA A 1 212 ? 28.184 35.779 50.809 1.00 8.33 212 ALA A O 1
ATOM 2872 N N . GLU A 1 213 ? 26.751 34.083 51.104 1.00 7.80 213 GLU A N 1
ATOM 2873 C CA . GLU A 1 213 ? 27.435 33.258 50.121 1.00 7.38 213 GLU A CA 1
ATOM 2874 C C . GLU A 1 213 ? 26.424 32.310 49.497 1.00 6.72 213 GLU A C 1
ATOM 2875 O O . GLU A 1 213 ? 25.533 31.804 50.172 1.00 7.40 213 GLU A O 1
ATOM 2887 N N . ASN A 1 214 ? 26.542 32.089 48.197 1.00 6.99 214 ASN A N 1
ATOM 2888 C CA . ASN A 1 214 ? 25.577 31.272 47.479 1.00 6.42 214 ASN A CA 1
ATOM 2889 C C . ASN A 1 214 ? 25.962 31.193 46.021 1.00 6.86 214 ASN A C 1
ATOM 2890 O O . ASN A 1 214 ? 26.927 31.819 45.578 1.00 6.86 214 ASN A O 1
ATOM 2901 N N . ASN A 1 215 ? 25.202 30.405 45.285 1.00 6.36 215 ASN A N 1
ATOM 2902 C CA . ASN A 1 215 ? 25.300 30.380 43.848 1.00 6.94 215 ASN A CA 1
ATOM 2903 C C . ASN A 1 215 ? 24.708 31.654 43.241 1.00 7.12 215 ASN A C 1
ATOM 2904 O O . ASN A 1 215 ? 24.088 32.473 43.942 1.00 7.06 215 ASN A O 1
ATOM 2915 N N A ILE A 1 216 ? 24.927 31.863 41.946 0.66 5.76 216 ILE A N 1
ATOM 2916 N N B ILE A 1 216 ? 24.821 31.761 41.923 0.34 14.12 216 ILE A N 1
ATOM 2917 C CA A ILE A 1 216 ? 24.504 33.093 41.298 0.66 7.26 216 ILE A CA 1
ATOM 2918 C CA B ILE A 1 216 ? 24.529 32.992 41.214 0.34 7.19 216 ILE A CA 1
ATOM 2919 C C A ILE A 1 216 ? 22.971 33.149 41.160 0.66 7.11 216 ILE A C 1
ATOM 2920 C C B ILE A 1 216 ? 23.017 33.136 41.116 0.34 6.80 216 ILE A C 1
ATOM 2921 O O A ILE A 1 216 ? 22.390 34.201 41.376 0.66 8.20 216 ILE A O 1
ATOM 2922 O O B ILE A 1 216 ? 22.490 34.227 41.322 0.34 6.09 216 ILE A O 1
ATOM 2953 N N . PRO A 1 217 ? 22.306 32.040 40.814 1.00 7.10 217 PRO A N 1
ATOM 2954 C CA . PRO A 1 217 ? 20.843 32.143 40.767 1.00 7.01 217 PRO A CA 1
ATOM 2955 C C . PRO A 1 217 ? 20.202 32.556 42.086 1.00 7.03 217 PRO A C 1
ATOM 2956 O O . PRO A 1 217 ? 19.178 33.237 42.056 1.00 7.55 217 PRO A O 1
ATOM 2967 N N . SER A 1 218 ? 20.769 32.170 43.215 1.00 6.98 218 SER A N 1
ATOM 2968 C CA . SER A 1 218 ? 20.233 32.585 44.502 1.00 7.57 218 SER A CA 1
ATOM 2969 C C . SER A 1 218 ? 20.542 34.067 44.757 1.00 7.35 218 SER A C 1
ATOM 2970 O O . SER A 1 218 ? 19.655 34.849 45.145 1.00 7.99 218 SER A O 1
ATOM 2978 N N . PHE A 1 219 ? 21.792 34.462 44.520 1.00 7.39 219 PHE A N 1
ATOM 2979 C CA . PHE A 1 219 ? 22.217 35.859 44.617 1.00 8.05 219 PHE A CA 1
ATOM 2980 C C . PHE A 1 219 ? 21.272 36.770 43.829 1.00 8.06 219 PHE A C 1
ATOM 2981 O O . PHE A 1 219 ? 20.889 37.855 44.285 1.00 8.44 219 PHE A O 1
ATOM 2998 N N . ASP A 1 220 ? 20.918 36.321 42.628 1.00 7.70 220 ASP A N 1
ATOM 2999 C CA . ASP A 1 220 ? 20.001 37.025 41.736 1.00 8.34 220 ASP A CA 1
ATOM 3000 C C . ASP A 1 220 ? 18.556 36.983 42.248 1.00 8.45 220 ASP A C 1
ATOM 3001 O O . ASP A 1 220 ? 17.961 38.029 42.557 1.00 8.27 220 ASP A O 1
ATOM 3010 N N . THR A 1 221 ? 17.986 35.783 42.315 1.00 8.12 221 THR A N 1
ATOM 3011 C CA . THR A 1 221 ? 16.548 35.656 42.524 1.00 7.95 221 THR A CA 1
ATOM 3012 C C . THR A 1 221 ? 16.087 36.060 43.919 1.00 8.00 221 THR A C 1
ATOM 3013 O O . THR A 1 221 ? 14.943 36.491 44.068 1.00 10.28 221 THR A O 1
ATOM 3024 N N . ALA A 1 222 ? 16.949 35.938 44.918 1.00 7.77 222 ALA A N 1
ATOM 3025 C CA . ALA A 1 222 ? 16.606 36.408 46.260 1.00 8.73 222 ALA A CA 1
ATOM 3026 C C . ALA A 1 222 ? 16.880 37.908 46.418 1.00 8.66 222 ALA A C 1
ATOM 3027 O O . ALA A 1 222 ? 16.664 38.476 47.488 1.00 9.56 222 ALA A O 1
ATOM 3034 N N . LYS A 1 223 ? 17.385 38.531 45.352 1.00 9.17 223 LYS A N 1
ATOM 3035 C CA . LYS A 1 223 ? 17.599 39.976 45.268 1.00 9.58 223 LYS A CA 1
ATOM 3036 C C . LYS A 1 223 ? 18.765 40.453 46.124 1.00 8.90 223 LYS A C 1
ATOM 3037 O O . LYS A 1 223 ? 18.915 41.652 46.381 1.00 10.02 223 LYS A O 1
ATOM 3056 N N . HIS A 1 224 ? 19.629 39.533 46.527 1.00 9.03 224 HIS A N 1
ATOM 3057 C CA . HIS A 1 224 ? 20.781 39.915 47.323 1.00 8.96 224 HIS A CA 1
ATOM 3058 C C . HIS A 1 224 ? 21.689 40.867 46.550 1.00 8.80 224 HIS A C 1
ATOM 3059 O O . HIS A 1 224 ? 22.318 41.746 47.147 1.00 9.33 224 HIS A O 1
ATOM 3074 N N . VAL A 1 225 ? 21.744 40.696 45.234 1.00 8.86 225 VAL A N 1
ATOM 3075 C CA . VAL A 1 225 ? 22.510 41.571 44.353 1.00 8.98 225 VAL A CA 1
ATOM 3076 C C . VAL A 1 225 ? 22.082 43.032 44.459 1.00 10.70 225 VAL A C 1
ATOM 3077 O O . VAL A 1 225 ? 22.869 43.935 44.162 1.00 11.16 225 VAL A O 1
ATOM 3090 N N . GLU A 1 226 ? 20.842 43.280 44.861 1.00 10.78 226 GLU A N 1
ATOM 3091 C CA . GLU A 1 226 ? 20.417 44.666 45.059 1.00 11.76 226 GLU A CA 1
ATOM 3092 C C . GLU A 1 226 ? 21.164 45.364 46.183 1.00 12.10 226 GLU A C 1
ATOM 3093 O O . GLU A 1 226 ? 21.347 46.587 46.149 1.00 14.09 226 GLU A O 1
ATOM 3105 N N . ALA A 1 227 ? 21.582 44.594 47.181 1.00 12.90 227 ALA A N 1
ATOM 3106 C CA . ALA A 1 227 ? 22.237 45.150 48.358 1.00 13.07 227 ALA A CA 1
ATOM 3107 C C . ALA A 1 227 ? 23.746 45.133 48.269 1.00 12.51 227 ALA A C 1
ATOM 3108 O O . ALA A 1 227 ? 24.411 46.040 48.776 1.00 14.68 227 ALA A O 1
ATOM 3115 N N . VAL A 1 228 ? 24.305 44.075 47.695 1.00 11.13 228 VAL A N 1
ATOM 3116 C CA . VAL A 1 228 ? 25.744 43.981 47.600 1.00 11.52 228 VAL A CA 1
ATOM 3117 C C . VAL A 1 228 ? 26.114 43.497 46.214 1.00 10.60 228 VAL A C 1
ATOM 3118 O O . VAL A 1 228 ? 25.488 42.577 45.678 1.00 11.27 228 VAL A O 1
ATOM 3131 N N . LYS A 1 229 ? 27.142 44.110 45.636 1.00 10.89 229 LYS A N 1
ATOM 3132 C CA . LYS A 1 229 ? 27.432 43.933 44.226 1.00 11.51 229 LYS A CA 1
ATOM 3133 C C . LYS A 1 229 ? 28.658 43.097 43.917 1.00 11.21 229 LYS A C 1
ATOM 3134 O O . LYS A 1 229 ? 28.834 42.720 42.763 1.00 12.12 229 LYS A O 1
ATOM 3153 N N . VAL A 1 230 ? 29.506 42.803 44.906 1.00 11.05 230 VAL A N 1
ATOM 3154 C CA . VAL A 1 230 ? 30.776 42.168 44.580 1.00 10.83 230 VAL A CA 1
ATOM 3155 C C . VAL A 1 230 ? 30.691 40.671 44.865 1.00 9.75 230 VAL A C 1
ATOM 3156 O O . VAL A 1 230 ? 30.545 40.256 46.022 1.00 10.52 230 VAL A O 1
ATOM 3169 N N . TYR A 1 231 ? 30.778 39.875 43.805 1.00 9.44 231 TYR A N 1
ATOM 3170 C CA . TYR A 1 231 ? 30.642 38.430 43.878 1.00 8.97 231 TYR A CA 1
ATOM 3171 C C . TYR A 1 231 ? 32.026 37.825 43.641 1.00 9.68 231 TYR A C 1
ATOM 3172 O O . TYR A 1 231 ? 32.548 37.839 42.522 1.00 10.48 231 TYR A O 1
ATOM 3190 N N . SER A 1 232 ? 32.648 37.368 44.725 1.00 9.21 232 SER A N 1
ATOM 3191 C CA . SER A 1 232 ? 34.019 36.849 44.696 1.00 9.62 232 SER A CA 1
ATOM 3192 C C . SER A 1 232 ? 33.972 35.337 44.598 1.00 8.93 232 SER A C 1
ATOM 3193 O O . SER A 1 232 ? 33.471 34.675 45.509 1.00 9.50 232 SER A O 1
ATOM 3201 N N . LYS A 1 233 ? 34.507 34.796 43.508 1.00 9.65 233 LYS A N 1
ATOM 3202 C CA . LYS A 1 233 ? 34.314 33.387 43.144 1.00 9.98 233 LYS A CA 1
ATOM 3203 C C . LYS A 1 233 ? 35.200 32.413 43.935 1.00 8.81 233 LYS A C 1
ATOM 3204 O O . LYS A 1 233 ? 36.029 31.688 43.389 1.00 10.46 233 LYS A O 1
ATOM 3223 N N . THR A 1 234 ? 34.939 32.370 45.230 1.00 9.01 234 THR A N 1
ATOM 3224 C CA . THR A 1 234 ? 35.609 31.460 46.132 1.00 8.52 234 THR A CA 1
ATOM 3225 C C . THR A 1 234 ? 35.223 30.002 45.870 1.00 8.60 234 THR A C 1
ATOM 3226 O O . THR A 1 234 ? 36.026 29.097 46.108 1.00 9.37 234 THR A O 1
ATOM 3237 N N . GLU A 1 235 ? 33.990 29.773 45.429 1.00 8.2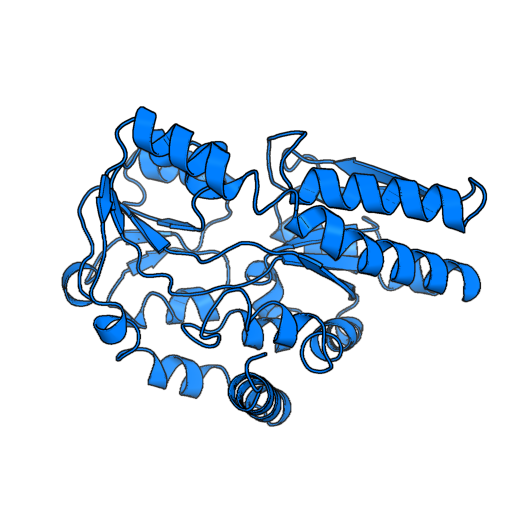1 235 GLU A N 1
ATOM 3238 C CA . GLU A 1 235 ? 33.530 28.431 45.066 1.00 8.96 235 GLU A CA 1
ATOM 3239 C C . GLU A 1 235 ? 33.879 27.424 46.158 1.00 8.00 235 GLU A C 1
ATOM 3240 O O . GLU A 1 235 ? 34.359 26.321 45.908 1.00 9.02 235 GLU A O 1
ATOM 3252 N N . HIS A 1 236 ? 33.544 27.802 47.382 1.00 7.68 236 HIS A N 1
ATOM 3253 C CA . HIS A 1 236 ? 34.022 27.098 48.576 1.00 8.10 236 HIS A CA 1
ATOM 3254 C C . HIS A 1 236 ? 33.148 25.916 48.993 1.00 8.80 236 HIS A C 1
ATOM 3255 O O . HIS A 1 236 ? 33.490 25.223 49.961 1.00 10.12 236 HIS A O 1
ATOM 3270 N N . SER A 1 237 ? 32.029 25.688 48.307 1.00 7.68 237 SER A N 1
ATOM 3271 C CA . SER A 1 237 ? 31.242 24.468 48.518 1.00 7.36 237 SER A CA 1
ATOM 3272 C C . SER A 1 237 ? 30.417 24.230 47.278 1.00 6.86 237 SER A C 1
ATOM 3273 O O . SER A 1 237 ? 30.094 25.176 46.548 1.00 7.76 237 SER A O 1
ATOM 3281 N N . MET A 1 238 ? 30.088 22.966 47.024 1.00 6.96 238 MET A N 1
ATOM 3282 C CA . MET A 1 238 ? 29.111 22.612 46.000 1.00 6.62 238 MET A CA 1
ATOM 3283 C C . MET A 1 238 ? 27.925 21.866 46.640 1.00 7.47 238 MET A C 1
ATOM 3284 O O . MET A 1 238 ? 27.227 21.106 45.968 1.00 7.89 238 MET A O 1
ATOM 3298 N N . ALA A 1 239 ? 27.687 22.114 47.922 1.00 7.31 239 ALA A N 1
ATOM 3299 C CA . ALA A 1 239 ? 26.552 21.551 48.657 1.00 7.06 239 ALA A CA 1
ATOM 3300 C C . ALA A 1 239 ? 25.301 21.456 47.778 1.00 7.13 239 ALA A C 1
ATOM 3301 O O . ALA A 1 239 ? 24.750 22.478 47.383 1.00 7.34 239 ALA A O 1
ATOM 3308 N N . PRO A 1 240 ? 24.840 20.234 47.497 1.00 6.81 240 PRO A N 1
ATOM 3309 C CA . PRO A 1 240 ? 23.696 20.085 46.596 1.00 6.82 240 PRO A CA 1
ATOM 3310 C C . PRO A 1 240 ? 22.377 20.211 47.340 1.00 6.43 240 PRO A C 1
ATOM 3311 O O . PRO A 1 240 ? 22.327 20.262 48.570 1.00 6.90 240 PRO A O 1
ATOM 3322 N N . GLU A 1 241 ? 21.298 20.262 46.564 1.00 6.42 241 GLU A N 1
ATOM 3323 C CA . GLU A 1 241 ? 19.977 20.115 47.154 1.00 6.81 241 GLU A CA 1
ATOM 3324 C C . GLU A 1 241 ? 19.678 18.639 47.373 1.00 6.26 241 GLU A C 1
ATOM 3325 O O . GLU A 1 241 ? 20.185 17.772 46.664 1.00 7.32 241 GLU A O 1
ATOM 3337 N N . ILE A 1 242 ? 18.816 18.373 48.341 1.00 7.01 242 ILE A N 1
ATOM 3338 C CA . ILE A 1 242 ? 18.306 17.036 48.591 1.00 6.81 242 ILE A CA 1
ATOM 3339 C C . ILE A 1 242 ? 16.787 17.101 48.657 1.00 7.33 242 ILE A C 1
ATOM 3340 O O . ILE A 1 242 ? 16.197 17.997 49.265 1.00 8.33 242 ILE A O 1
ATOM 3356 N N . LEU A 1 243 ? 16.149 16.151 47.976 1.00 7.00 243 LEU A N 1
ATOM 3357 C CA . LEU A 1 243 ? 14.702 15.948 48.056 1.00 7.40 243 LEU A CA 1
ATOM 3358 C C . LEU A 1 243 ? 14.459 14.791 48.999 1.00 6.87 243 LEU A C 1
ATOM 3359 O O . LEU A 1 243 ? 14.974 13.692 48.761 1.00 7.80 243 LEU A O 1
ATOM 3375 N N . VAL A 1 244 ? 13.688 15.020 50.053 1.00 7.45 244 VAL A N 1
ATOM 3376 C CA . VAL A 1 244 ? 13.331 13.969 51.002 1.00 7.27 244 VAL A CA 1
ATOM 3377 C C . VAL A 1 244 ? 11.822 13.804 51.091 1.00 7.97 244 VAL A C 1
ATOM 3378 O O . VAL A 1 244 ? 11.072 14.769 50.953 1.00 8.66 244 VAL A O 1
ATOM 3391 N N . MET A 1 245 ? 11.407 12.570 51.357 1.00 8.06 245 MET A N 1
ATOM 3392 C CA . MET A 1 245 ? 10.021 12.243 51.674 1.00 8.05 245 MET A CA 1
ATOM 3393 C C . MET A 1 245 ? 9.917 11.824 53.137 1.00 7.83 245 MET A C 1
ATOM 3394 O O . MET A 1 245 ? 10.848 11.245 53.710 1.00 8.63 245 MET A O 1
ATOM 3408 N N . SER A 1 246 ? 8.774 12.070 53.752 1.00 7.89 246 SER A N 1
ATOM 3409 C CA . SER A 1 246 ? 8.540 11.577 55.094 1.00 7.93 246 SER A CA 1
ATOM 3410 C C . SER A 1 246 ? 8.514 10.051 55.130 1.00 7.61 246 SER A C 1
ATOM 3411 O O . SER A 1 246 ? 7.726 9.420 54.419 1.00 8.62 246 SER A O 1
ATOM 3419 N N . LYS A 1 247 ? 9.350 9.447 55.970 1.00 8.54 247 LYS A N 1
ATOM 3420 C CA . LYS A 1 247 ? 9.305 8.001 56.159 1.00 8.97 247 LYS A CA 1
ATOM 3421 C C . LYS A 1 247 ? 7.933 7.529 56.628 1.00 8.74 247 LYS A C 1
ATOM 3422 O O . LYS A 1 247 ? 7.466 6.469 56.210 1.00 9.52 247 LYS A O 1
ATOM 3441 N N . ILE A 1 248 ? 7.287 8.291 57.515 1.00 9.14 248 ILE A N 1
ATOM 3442 C CA . ILE A 1 248 ? 5.974 7.901 58.031 1.00 9.65 248 ILE A CA 1
ATOM 3443 C C . ILE A 1 248 ? 4.994 7.693 56.880 1.00 9.38 248 ILE A C 1
ATOM 3444 O O . ILE A 1 248 ? 4.263 6.711 56.835 1.00 10.38 248 ILE A O 1
ATOM 3460 N N . ILE A 1 249 ? 4.991 8.623 55.943 1.00 8.72 249 ILE A N 1
ATOM 3461 C CA . ILE A 1 249 ? 4.090 8.582 54.804 1.00 9.25 249 ILE A CA 1
ATOM 3462 C C . ILE A 1 249 ? 4.511 7.468 53.822 1.00 9.64 249 ILE A C 1
ATOM 3463 O O . ILE A 1 249 ? 3.689 6.650 53.381 1.00 9.63 249 ILE A O 1
ATOM 3479 N N . TYR A 1 250 ? 5.797 7.425 53.496 1.00 8.99 250 TYR A N 1
ATOM 3480 C CA . TYR A 1 250 ? 6.324 6.462 52.542 1.00 8.96 250 TYR A CA 1
ATOM 3481 C C . TYR A 1 250 ? 6.017 5.038 52.976 1.00 9.94 250 TYR A C 1
ATOM 3482 O O . TYR A 1 250 ? 5.639 4.198 52.153 1.00 9.96 250 TYR A O 1
ATOM 3500 N N . ASP A 1 251 ? 6.170 4.759 54.266 1.00 9.96 251 ASP A N 1
ATOM 3501 C CA . ASP A 1 251 ? 6.074 3.391 54.752 1.00 11.27 251 ASP A CA 1
ATOM 3502 C C . ASP A 1 251 ? 4.670 2.822 54.647 1.00 11.52 251 ASP A C 1
ATOM 3503 O O . ASP A 1 251 ? 4.498 1.604 54.688 1.00 13.15 251 ASP A O 1
ATOM 3512 N N . LYS A 1 252 ? 3.668 3.687 54.550 1.00 11.59 252 LYS A N 1
ATOM 3513 C CA . LYS A 1 252 ? 2.288 3.241 54.425 1.00 12.43 252 LYS A CA 1
ATOM 3514 C C . LYS A 1 252 ? 1.878 2.952 52.984 1.00 12.23 252 LYS A C 1
ATOM 3515 O O . LYS A 1 252 ? 0.822 2.371 52.743 1.00 13.50 252 LYS A O 1
ATOM 3534 N N . LEU A 1 253 ? 2.704 3.322 52.020 1.00 11.09 253 LEU A N 1
ATOM 3535 C CA . LEU A 1 253 ? 2.369 3.077 50.620 1.00 10.73 253 LEU A CA 1
ATOM 3536 C C . LEU A 1 253 ? 2.786 1.678 50.209 1.00 11.57 253 LEU A C 1
ATOM 3537 O O . LEU A 1 253 ? 3.788 1.164 50.685 1.00 12.96 253 LEU A O 1
ATOM 3553 N N . PRO A 1 254 ? 2.046 1.062 49.287 1.00 11.79 254 PRO A N 1
ATOM 3554 C CA . PRO A 1 254 ? 2.481 -0.218 48.717 1.00 13.48 254 PRO A CA 1
ATOM 3555 C C . PRO A 1 254 ? 3.860 -0.119 48.085 1.00 13.06 254 PRO A C 1
ATOM 3556 O O . PRO A 1 254 ? 4.236 0.941 47.573 1.00 12.08 254 PRO A O 1
ATOM 3567 N N . LYS A 1 255 ? 4.601 -1.222 48.113 1.00 12.35 255 LYS A N 1
ATOM 3568 C CA . LYS A 1 255 ? 5.952 -1.269 47.578 1.00 13.69 255 LYS A CA 1
ATOM 3569 C C . LYS A 1 255 ? 6.022 -0.779 46.140 1.00 13.08 255 LYS A C 1
ATOM 3570 O O . LYS A 1 255 ? 6.945 -0.055 45.773 1.00 13.22 255 LYS A O 1
ATOM 3589 N N . ALA A 1 256 ? 5.058 -1.174 45.322 1.00 12.64 256 ALA A N 1
ATOM 3590 C CA . ALA A 1 256 ? 5.068 -0.757 43.925 1.00 14.63 256 ALA A CA 1
ATOM 3591 C C . ALA A 1 256 ? 4.994 0.752 43.783 1.00 11.85 256 ALA A C 1
ATOM 3592 O O . ALA A 1 256 ? 5.567 1.321 42.856 1.00 12.51 256 ALA A O 1
ATOM 3599 N N . GLU A 1 257 ? 4.270 1.402 44.689 1.00 11.00 257 GLU A N 1
ATOM 3600 C CA . GLU A 1 257 ? 4.105 2.855 44.626 1.00 10.27 257 GLU A CA 1
ATOM 3601 C C . GLU A 1 257 ? 5.323 3.568 45.212 1.00 11.33 257 GLU A C 1
ATOM 3602 O O . GLU A 1 257 ? 5.737 4.616 44.707 1.00 11.02 257 GLU A O 1
ATOM 3614 N N . GLN A 1 258 ? 5.917 2.993 46.255 1.00 11.09 258 GLN A N 1
ATOM 3615 C CA . GLN A 1 258 ? 7.215 3.459 46.724 1.00 11.74 258 GLN A CA 1
ATOM 3616 C C . GLN A 1 258 ? 8.208 3.492 45.567 1.00 9.72 258 GLN A C 1
ATOM 3617 O O . GLN A 1 258 ? 8.954 4.466 45.395 1.00 10.73 258 GLN A O 1
ATOM 3631 N N . ASP A 1 259 ? 8.217 2.437 44.760 1.00 10.73 259 ASP A N 1
ATOM 3632 C CA . ASP A 1 259 ? 9.144 2.351 43.640 1.00 11.39 259 ASP A CA 1
ATOM 3633 C C . ASP A 1 259 ? 8.867 3.433 42.603 1.00 10.90 259 ASP A C 1
ATOM 3634 O O . ASP A 1 259 ? 9.802 4.001 42.031 1.00 11.12 259 ASP A O 1
ATOM 3643 N N . MET A 1 260 ? 7.594 3.714 42.341 1.00 10.33 260 MET A N 1
ATOM 3644 C CA . MET A 1 260 ? 7.246 4.772 41.392 1.00 9.82 260 MET A CA 1
ATOM 3645 C C . MET A 1 260 ? 7.797 6.117 41.855 1.00 9.26 260 MET A C 1
ATOM 3646 O O . MET A 1 260 ? 8.302 6.903 41.057 1.00 9.95 260 MET A O 1
ATOM 3660 N N . ILE A 1 261 ? 7.664 6.409 43.143 1.00 9.45 261 ILE A N 1
ATOM 3661 C CA . ILE A 1 261 ? 8.139 7.671 43.689 1.00 8.47 261 ILE A CA 1
ATOM 3662 C C . ILE A 1 261 ? 9.659 7.762 43.541 1.00 9.21 261 ILE A C 1
ATOM 3663 O O . ILE A 1 261 ? 10.189 8.800 43.119 1.00 8.98 261 ILE A O 1
ATOM 3679 N N . ARG A 1 262 ? 10.364 6.694 43.891 1.00 9.09 262 ARG A N 1
ATOM 3680 C CA . ARG A 1 262 ? 11.810 6.706 43.782 1.00 8.95 262 ARG A CA 1
ATOM 3681 C C . ARG A 1 262 ? 12.254 6.919 42.335 1.00 8.64 262 ARG A C 1
ATOM 3682 O O . ARG A 1 262 ? 13.191 7.668 42.068 1.00 8.74 262 ARG A O 1
ATOM 3703 N N . ALA A 1 263 ? 11.575 6.274 41.387 1.00 8.60 263 ALA A N 1
ATOM 3704 C CA . ALA A 1 263 ? 11.935 6.403 39.974 1.00 9.07 263 ALA A CA 1
ATOM 3705 C C . ALA A 1 263 ? 11.659 7.802 39.467 1.00 8.25 263 ALA A C 1
ATOM 3706 O O . ALA A 1 263 ? 12.485 8.389 38.767 1.00 8.60 263 ALA A O 1
ATOM 3713 N N . ALA A 1 264 ? 10.499 8.342 39.805 1.00 8.71 264 ALA A N 1
ATOM 3714 C CA . ALA A 1 264 ? 10.148 9.688 39.378 1.00 8.96 264 ALA A CA 1
ATOM 3715 C C . ALA A 1 264 ? 11.156 10.698 39.909 1.00 8.24 264 ALA A C 1
ATOM 3716 O O . ALA A 1 264 ? 11.579 11.610 39.192 1.00 8.52 264 ALA A O 1
ATOM 3723 N N . ALA A 1 265 ? 11.566 10.551 41.165 1.00 8.33 265 ALA A N 1
ATOM 3724 C CA . ALA A 1 265 ? 12.566 11.465 41.719 1.00 7.47 265 ALA A CA 1
ATOM 3725 C C . ALA A 1 265 ? 13.892 11.348 40.975 1.00 7.50 265 ALA A C 1
ATOM 3726 O O . ALA A 1 265 ? 14.483 12.356 40.585 1.00 8.04 265 ALA A O 1
ATOM 3733 N N . LYS A 1 266 ? 14.375 10.132 40.800 1.00 8.46 266 LYS A N 1
ATOM 3734 C CA . LYS A 1 266 ? 15.643 9.915 40.151 1.00 8.37 266 LYS A CA 1
ATOM 3735 C C . LYS A 1 266 ? 15.632 10.470 38.733 1.00 8.47 266 LYS A C 1
ATOM 3736 O O . LYS A 1 266 ? 16.595 11.122 38.295 1.00 9.35 266 LYS A O 1
ATOM 3755 N N . GLU A 1 267 ? 14.539 10.228 38.017 1.00 7.97 267 GLU A N 1
ATOM 3756 C CA . GLU A 1 267 ? 14.441 10.643 36.621 1.00 8.48 267 GLU A CA 1
ATOM 3757 C C . GLU A 1 267 ? 14.295 12.153 36.499 1.00 8.27 267 GLU A C 1
ATOM 3758 O O . GLU A 1 267 ? 14.586 12.724 35.448 1.00 10.86 267 GLU A O 1
ATOM 3770 N N . SER A 1 268 ? 13.889 12.822 37.568 1.00 7.71 268 SER A N 1
ATOM 3771 C CA . SER A 1 268 ? 13.771 14.273 37.539 1.00 8.05 268 SER A CA 1
ATOM 3772 C C . SER A 1 268 ? 15.117 14.998 37.639 1.00 7.50 268 SER A C 1
ATOM 3773 O O . SER A 1 268 ? 15.191 16.184 37.330 1.00 8.52 268 SER A O 1
ATOM 3781 N N . VAL A 1 269 ? 16.177 14.300 38.044 1.00 7.32 269 VAL A N 1
ATOM 3782 C CA . VAL A 1 269 ? 17.482 14.948 38.209 1.00 8.17 269 VAL A CA 1
ATOM 3783 C C . VAL A 1 269 ? 18.016 15.498 36.884 1.00 7.63 269 VAL A C 1
ATOM 3784 O O . VAL A 1 269 ? 18.492 16.636 36.831 1.00 7.66 269 VAL A O 1
ATOM 3797 N N . ALA A 1 270 ? 17.923 14.726 35.805 1.00 7.72 270 ALA A N 1
ATOM 3798 C CA . ALA A 1 270 ? 18.426 15.195 34.523 1.00 8.14 270 ALA A CA 1
ATOM 3799 C C . ALA A 1 270 ? 17.674 16.452 34.087 1.00 7.51 270 ALA A C 1
ATOM 3800 O O . ALA A 1 270 ? 18.264 17.376 33.508 1.00 8.58 270 ALA A O 1
ATOM 3807 N N . PHE A 1 271 ? 16.371 16.491 34.331 1.00 8.25 271 PHE A N 1
ATOM 3808 C CA . PHE A 1 271 ? 15.566 17.667 34.029 1.00 7.58 271 PHE A CA 1
ATOM 3809 C C . PHE A 1 271 ? 16.032 18.875 34.852 1.00 7.73 271 PHE A C 1
ATOM 3810 O O . PHE A 1 271 ? 16.247 19.964 34.306 1.00 7.80 271 PHE A O 1
ATOM 3827 N N . GLU A 1 272 ? 16.221 18.683 36.150 1.00 6.87 272 GLU A N 1
ATOM 3828 C CA . GLU A 1 272 ? 16.682 19.761 37.007 1.00 6.86 272 GLU A CA 1
ATOM 3829 C C . GLU A 1 272 ? 18.006 20.315 36.530 1.00 7.06 272 GLU A C 1
ATOM 3830 O O . GLU A 1 272 ? 18.205 21.524 36.570 1.00 7.31 272 GLU A O 1
ATOM 3842 N N . ARG A 1 273 ? 18.908 19.444 36.092 1.00 6.94 273 ARG A N 1
ATOM 3843 C CA . ARG A 1 273 ? 20.232 19.898 35.697 1.00 7.26 273 ARG A CA 1
ATOM 3844 C C . ARG A 1 273 ? 20.180 20.743 34.433 1.00 7.00 273 ARG A C 1
ATOM 3845 O O . ARG A 1 273 ? 20.893 21.740 34.319 1.00 7.71 273 ARG A O 1
ATOM 3866 N N . GLN A 1 274 ? 19.324 20.374 33.485 1.00 7.36 274 GLN A N 1
ATOM 3867 C CA . GLN A 1 274 ? 19.186 21.168 32.273 1.00 8.15 274 GLN A CA 1
ATOM 3868 C C . GLN A 1 274 ? 18.623 22.547 32.649 1.00 7.39 274 GLN A C 1
ATOM 3869 O O . GLN A 1 274 ? 19.103 23.580 32.176 1.00 8.45 274 GLN A O 1
ATOM 3883 N N A LYS A 1 275 ? 17.611 22.559 33.505 0.65 7.17 275 LYS A N 1
ATOM 3884 N N B LYS A 1 275 ? 17.609 22.577 33.502 0.35 7.35 275 LYS A N 1
ATOM 3885 C CA A LYS A 1 275 ? 17.022 23.819 33.949 0.65 7.06 275 LYS A CA 1
ATOM 3886 C CA B LYS A 1 275 ? 17.045 23.861 33.907 0.35 7.69 275 LYS A CA 1
ATOM 3887 C C A LYS A 1 275 ? 18.031 24.644 34.738 0.65 7.89 275 LYS A C 1
ATOM 3888 C C B LYS A 1 275 ? 18.065 24.660 34.716 0.35 7.24 275 LYS A C 1
ATOM 3889 O O A LYS A 1 275 ? 18.053 25.868 34.623 0.65 7.18 275 LYS A O 1
ATOM 3890 O O B LYS A 1 275 ? 18.139 25.882 34.588 0.35 9.16 275 LYS A O 1
ATOM 3927 N N . TRP A 1 276 ? 18.850 23.974 35.544 1.00 7.39 276 TRP A N 1
ATOM 3928 C CA . TRP A 1 276 ? 19.865 24.628 36.353 1.00 7.72 276 TRP A CA 1
ATOM 3929 C C . TRP A 1 276 ? 20.901 25.285 35.456 1.00 7.23 276 TRP A C 1
ATOM 3930 O O . TRP A 1 276 ? 21.244 26.452 35.661 1.00 7.36 276 TRP A O 1
ATOM 3952 N N . ASP A 1 277 ? 21.374 24.578 34.433 1.00 7.47 277 ASP A N 1
ATOM 3953 C CA . ASP A 1 277 ? 22.346 25.165 33.513 1.00 8.09 277 ASP A CA 1
ATOM 3954 C C . ASP A 1 277 ? 21.786 26.458 32.887 1.00 8.09 277 ASP A C 1
ATOM 3955 O O . ASP A 1 277 ? 22.480 27.477 32.766 1.00 8.49 277 ASP A O 1
ATOM 3964 N N A GLU A 1 278 ? 20.525 26.413 32.462 0.57 7.27 278 GLU A N 1
ATOM 3965 N N C GLU A 1 278 ? 20.519 26.417 32.503 0.43 8.41 278 GLU A N 1
ATOM 3966 C CA A GLU A 1 278 ? 19.892 27.589 31.872 0.57 7.64 278 GLU A CA 1
ATOM 3967 C CA C GLU A 1 278 ? 19.878 27.564 31.881 0.43 8.02 278 GLU A CA 1
ATOM 3968 C C A GLU A 1 278 ? 19.810 28.728 32.887 0.57 7.98 278 GLU A C 1
ATOM 3969 C C C GLU A 1 278 ? 19.722 28.727 32.863 0.43 7.24 278 GLU A C 1
ATOM 3970 O O A GLU A 1 278 ? 20.120 29.880 32.564 0.57 8.72 278 GLU A O 1
ATOM 3971 O O C GLU A 1 278 ? 19.895 29.891 32.496 0.43 7.42 278 GLU A O 1
ATOM 3994 N N . GLN A 1 279 ? 19.404 28.417 34.112 1.00 7.50 279 GLN A N 1
ATOM 3995 C CA . GLN A 1 279 ? 19.265 29.437 35.145 1.00 7.75 279 GLN A CA 1
ATOM 3996 C C . GLN A 1 279 ? 20.615 30.051 35.512 1.00 7.90 279 GLN A C 1
ATOM 3997 O O . GLN A 1 279 ? 20.688 31.233 35.802 1.00 7.79 279 GLN A O 1
ATOM 4012 N N . GLU A 1 280 ? 21.674 29.241 35.553 1.00 7.36 280 GLU A N 1
ATOM 4013 C CA . GLU A 1 280 ? 23.014 29.776 35.766 1.00 7.61 280 GLU A CA 1
ATOM 4014 C C . GLU A 1 280 ? 23.298 30.885 34.769 1.00 7.27 280 GLU A C 1
ATOM 4015 O O . GLU A 1 280 ? 23.776 31.968 35.125 1.00 7.84 280 GLU A O 1
ATOM 4027 N N . ALA A 1 281 ? 22.984 30.634 33.510 1.00 7.77 281 ALA A N 1
ATOM 4028 C CA . ALA A 1 281 ? 23.270 31.619 32.472 1.00 7.74 281 ALA A CA 1
ATOM 4029 C C . ALA A 1 281 ? 22.368 32.843 32.579 1.00 8.02 281 ALA A C 1
ATOM 4030 O O . ALA A 1 281 ? 22.828 33.990 32.410 1.00 8.23 281 ALA A O 1
ATOM 4037 N N . LYS A 1 282 ? 21.083 32.618 32.842 1.00 7.94 282 LYS A N 1
ATOM 4038 C CA . LYS A 1 282 ? 20.134 33.720 32.934 1.00 8.27 282 LYS A CA 1
ATOM 4039 C C . LYS A 1 282 ? 20.490 34.642 34.091 1.00 7.71 282 LYS A C 1
ATOM 4040 O O . LYS A 1 282 ? 20.516 35.863 33.956 1.00 8.32 282 LYS A O 1
ATOM 4059 N N . SER A 1 283 ? 20.766 34.045 35.246 1.00 7.42 283 SER A N 1
ATOM 4060 C CA . SER A 1 283 ? 21.058 34.832 36.427 1.00 7.42 283 SER A CA 1
ATOM 4061 C C . SER A 1 283 ? 22.404 35.536 36.320 1.00 8.19 283 SER A C 1
ATOM 4062 O O . SER A 1 283 ? 22.545 36.633 36.828 1.00 7.75 283 SER A O 1
ATOM 4070 N N . LEU A 1 284 ? 23.386 34.922 35.668 1.00 7.58 284 LEU A N 1
ATOM 4071 C CA . LEU A 1 284 ? 24.659 35.605 35.444 1.00 8.23 284 LEU A CA 1
ATOM 4072 C C . LEU A 1 284 ? 24.432 36.867 34.611 1.00 8.12 284 LEU A C 1
ATOM 4073 O O . LEU A 1 284 ? 24.949 37.939 34.913 1.00 8.43 284 LEU A O 1
ATOM 4089 N N . ALA A 1 285 ? 23.641 36.731 33.549 1.00 8.23 285 ALA A N 1
ATOM 4090 C CA . ALA A 1 285 ? 23.297 37.880 32.718 1.00 8.65 285 ALA A CA 1
ATOM 4091 C C . ALA A 1 285 ? 22.582 38.953 33.530 1.00 8.69 285 ALA A C 1
ATOM 4092 O O . ALA A 1 285 ? 22.878 40.142 33.414 1.00 9.01 285 ALA A O 1
ATOM 4099 N N . ASN A 1 286 ? 21.621 38.531 34.342 1.00 8.47 286 ASN A N 1
ATOM 4100 C CA . ASN A 1 286 ? 20.871 39.471 35.160 1.00 8.68 286 ASN A CA 1
ATOM 4101 C C . ASN A 1 286 ? 21.788 40.255 36.080 1.00 8.70 286 ASN A C 1
ATOM 4102 O O . ASN A 1 286 ? 21.688 41.472 36.186 1.00 9.50 286 ASN A O 1
ATOM 4113 N N . VAL A 1 287 ? 22.651 39.556 36.812 1.00 8.43 287 VAL A N 1
ATOM 4114 C CA . VAL A 1 287 ? 23.448 40.263 37.807 1.00 8.93 287 VAL A CA 1
ATOM 4115 C C . VAL A 1 287 ? 24.528 41.106 37.134 1.00 9.05 287 VAL A C 1
ATOM 4116 O O . VAL A 1 287 ? 24.805 42.206 37.602 1.00 9.14 287 VAL A O 1
ATOM 4129 N N . LYS A 1 288 ? 25.099 40.642 36.027 1.00 8.82 288 LYS A N 1
ATOM 4130 C CA . LYS A 1 288 ? 26.058 41.468 35.296 1.00 9.48 288 LYS A CA 1
ATOM 4131 C C . LYS A 1 288 ? 25.371 42.743 34.808 1.00 9.86 288 LYS A C 1
ATOM 4132 O O . LYS A 1 288 ? 25.920 43.841 34.925 1.00 10.14 288 LYS A O 1
ATOM 4151 N N . ALA A 1 289 ? 24.163 42.614 34.263 1.00 9.55 289 ALA A N 1
ATOM 4152 C CA . ALA A 1 289 ? 23.455 43.797 33.773 1.00 10.49 289 ALA A CA 1
ATOM 4153 C C . ALA A 1 289 ? 23.103 44.754 34.900 1.00 10.89 289 ALA A C 1
ATOM 4154 O O . ALA A 1 289 ? 23.006 45.953 34.684 1.00 12.87 289 ALA A O 1
ATOM 4161 N N . ALA A 1 290 ? 22.912 44.216 36.099 1.00 11.55 290 ALA A N 1
ATOM 4162 C CA . ALA A 1 290 ? 22.563 45.023 37.260 1.00 12.99 290 ALA A CA 1
ATOM 4163 C C . ALA A 1 290 ? 23.782 45.692 37.890 1.00 12.65 290 ALA A C 1
ATOM 4164 O O . ALA A 1 290 ? 23.638 46.457 38.843 1.00 15.87 290 ALA A O 1
ATOM 4171 N N . GLY A 1 291 ? 24.978 45.422 37.374 1.00 12.03 291 GLY A N 1
ATOM 4172 C CA . GLY A 1 291 ? 26.174 46.062 37.879 1.00 13.33 291 GLY A CA 1
ATOM 4173 C C . GLY A 1 291 ? 27.002 45.232 38.833 1.00 11.97 291 GLY A C 1
ATOM 4174 O O . GLY A 1 291 ? 27.913 45.762 39.462 1.00 13.44 291 GLY A O 1
ATOM 4178 N N . ALA A 1 292 ? 26.716 43.944 38.966 1.00 10.77 292 ALA A N 1
ATOM 4179 C CA . ALA A 1 292 ? 27.534 43.121 39.836 1.00 10.66 292 ALA A CA 1
ATOM 4180 C C . ALA A 1 292 ? 28.936 43.030 39.298 1.00 11.72 292 ALA A C 1
ATOM 4181 O O . ALA A 1 292 ? 29.158 42.992 38.082 1.00 13.41 292 ALA A O 1
ATOM 4188 N N . GLU A 1 293 ? 29.879 43.027 40.228 1.00 12.35 293 GLU A N 1
ATOM 4189 C CA . GLU A 1 293 ? 31.282 42.883 39.917 1.00 13.39 293 GLU A CA 1
ATOM 4190 C C . GLU A 1 293 ? 31.666 41.452 40.263 1.00 12.64 293 GLU A C 1
ATOM 4191 O O . GLU A 1 293 ? 31.717 41.089 41.443 1.00 14.67 293 GLU A O 1
ATOM 4203 N N . ILE A 1 294 ? 31.912 40.640 39.243 1.00 12.82 294 ILE A N 1
ATOM 4204 C CA . ILE A 1 294 ? 32.300 39.245 39.408 1.00 13.22 294 ILE A CA 1
ATOM 4205 C C . ILE A 1 294 ? 33.822 39.148 39.411 1.00 13.67 294 ILE A C 1
ATOM 4206 O O . ILE A 1 294 ? 34.485 39.481 38.419 1.00 16.21 294 ILE A O 1
ATOM 4222 N N . VAL A 1 295 ? 34.376 38.691 40.525 1.00 13.54 295 VAL A N 1
ATOM 4223 C CA . VAL A 1 295 ? 35.816 38.721 40.751 1.00 15.58 295 VAL A CA 1
ATOM 4224 C C . VAL A 1 295 ? 36.402 37.309 40.854 1.00 14.44 295 VAL A C 1
ATOM 4225 O O . VAL A 1 295 ? 35.887 36.465 41.593 1.00 12.86 295 VAL A O 1
ATOM 4238 N N . GLU A 1 296 ? 37.480 37.048 40.120 1.00 16.21 296 GLU A N 1
ATOM 4239 C CA . GLU A 1 296 ? 38.254 35.819 40.291 1.00 16.84 296 GLU A CA 1
ATOM 4240 C C . GLU A 1 296 ? 39.128 35.946 41.526 1.00 19.94 296 GLU A C 1
ATOM 4241 O O . GLU A 1 296 ? 39.633 37.029 41.824 1.00 22.88 296 GLU A O 1
ATOM 4253 N N . VAL A 1 297 ? 39.321 34.842 42.238 1.00 14.92 297 VAL A N 1
ATOM 4254 C CA . VAL A 1 297 ? 40.087 34.872 43.477 1.00 16.34 297 VAL A CA 1
ATOM 4255 C C . VAL A 1 297 ? 41.173 33.799 43.514 1.00 15.49 297 VAL A C 1
ATOM 4256 O O . VAL A 1 297 ? 41.212 32.913 42.668 1.00 18.07 297 VAL A O 1
ATOM 4269 N N . ASP A 1 298 ? 42.057 33.893 44.504 1.00 15.73 298 ASP A N 1
ATOM 4270 C CA . ASP A 1 298 ? 43.046 32.850 44.746 1.00 16.64 298 ASP A CA 1
ATOM 4271 C C . ASP A 1 298 ? 42.347 31.739 45.508 1.00 13.37 298 ASP A C 1
ATOM 4272 O O . ASP A 1 298 ? 42.339 31.741 46.740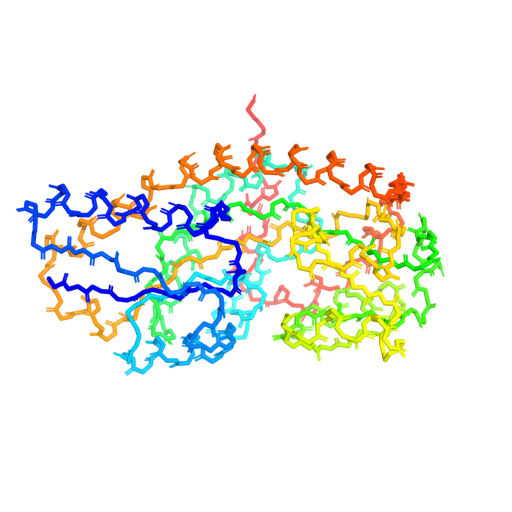 1.00 14.18 298 ASP A O 1
ATOM 4281 N N . LYS A 1 299 ? 41.734 30.794 44.790 1.00 14.59 299 LYS A N 1
ATOM 4282 C CA . LYS A 1 299 ? 40.954 29.758 45.459 1.00 12.32 299 LYS A CA 1
ATOM 4283 C C . LYS A 1 299 ? 41.818 28.921 46.385 1.00 12.92 299 LYS A C 1
ATOM 4284 O O . LYS A 1 299 ? 41.350 28.490 47.424 1.00 11.90 299 LYS A O 1
ATOM 4303 N N . LYS A 1 300 ? 43.082 28.713 46.033 1.00 14.89 300 LYS A N 1
ATOM 4304 C CA . LYS A 1 300 ? 43.969 27.945 46.903 1.00 14.98 300 LYS A CA 1
ATOM 4305 C C . LYS A 1 300 ? 44.138 28.607 48.268 1.00 13.12 300 LYS A C 1
ATOM 4306 O O . LYS A 1 300 ? 44.357 27.916 49.260 1.00 12.92 300 LYS A O 1
ATOM 4325 N N . SER A 1 301 ? 44.051 29.932 48.327 1.00 14.48 301 SER A N 1
ATOM 4326 C CA . SER A 1 301 ? 44.140 30.646 49.602 1.00 13.80 301 SER A CA 1
ATOM 4327 C C . SER A 1 301 ? 43.063 30.150 50.563 1.00 12.73 301 SER A C 1
ATOM 4328 O O . SER A 1 301 ? 43.306 29.960 51.760 1.00 12.57 301 SER A O 1
ATOM 4336 N N . PHE A 1 302 ? 41.864 29.972 50.025 1.00 11.04 302 PHE A N 1
ATOM 4337 C CA . PHE A 1 302 ? 40.710 29.522 50.798 1.00 10.18 302 PHE A CA 1
ATOM 4338 C C . PHE A 1 302 ? 40.786 28.028 51.063 1.00 9.85 302 PHE A C 1
ATOM 4339 O O . PHE A 1 302 ? 40.483 27.582 52.164 1.00 10.61 302 PHE A O 1
ATOM 4356 N N A GLN A 1 303 ? 41.201 27.263 50.058 0.43 10.62 303 GLN A N 1
ATOM 4357 N N B GLN A 1 303 ? 41.191 27.236 50.073 0.57 10.57 303 GLN A N 1
ATOM 4358 C CA A GLN A 1 303 ? 41.351 25.821 50.208 0.43 10.08 303 GLN A CA 1
ATOM 4359 C CA B GLN A 1 303 ? 41.285 25.794 50.294 0.57 10.28 303 GLN A CA 1
ATOM 4360 C C A GLN A 1 303 ? 42.341 25.503 51.323 0.43 10.87 303 GLN A C 1
ATOM 4361 C C B GLN A 1 303 ? 42.358 25.480 51.341 0.57 10.92 303 GLN A C 1
ATOM 4362 O O A GLN A 1 303 ? 42.144 24.570 52.105 0.43 10.71 303 GLN A O 1
ATOM 4363 O O B GLN A 1 303 ? 42.233 24.522 52.105 0.57 10.63 303 GLN A O 1
ATOM 4390 N N . ALA A 1 304 ? 43.398 26.302 51.395 1.00 10.57 304 ALA A N 1
ATOM 4391 C CA . ALA A 1 304 ? 44.510 26.040 52.302 1.00 11.67 304 ALA A CA 1
ATOM 4392 C C . ALA A 1 304 ? 44.136 26.103 53.776 1.00 10.26 304 ALA A C 1
ATOM 4393 O O . ALA A 1 304 ? 44.898 25.612 54.603 1.00 11.33 304 ALA A O 1
ATOM 4401 N N . VAL A 1 305 ? 42.995 26.696 54.124 1.00 9.94 305 VAL A N 1
ATOM 4402 C CA . VAL A 1 305 ? 42.585 26.792 55.525 1.00 9.75 305 VAL A CA 1
ATOM 4403 C C . VAL A 1 305 ? 41.590 25.710 55.940 1.00 9.84 305 VAL A C 1
ATOM 4404 O O . VAL A 1 305 ? 41.151 25.675 57.091 1.00 9.50 305 VAL A O 1
ATOM 4417 N N . MET A 1 306 ? 41.236 24.809 55.032 1.00 9.27 306 MET A N 1
ATOM 4418 C CA . MET A 1 306 ? 40.126 23.890 55.308 1.00 8.66 306 MET A CA 1
ATOM 4419 C C . MET A 1 306 ? 40.483 22.553 55.931 1.00 9.63 306 MET A C 1
ATOM 4420 O O . MET A 1 306 ? 39.579 21.818 56.326 1.00 8.57 306 MET A O 1
ATOM 4434 N N . GLY A 1 307 ? 41.762 22.218 56.045 1.00 9.55 307 GLY A N 1
ATOM 4435 C CA . GLY A 1 307 ? 42.133 20.943 56.636 1.00 10.27 307 GLY A CA 1
ATOM 4436 C C . GLY A 1 307 ? 41.497 20.707 57.990 1.00 9.54 307 GLY A C 1
ATOM 4437 O O . GLY A 1 307 ? 40.965 19.638 58.251 1.00 10.20 307 GLY A O 1
ATOM 4441 N N . PRO A 1 308 ? 41.541 21.699 58.878 1.00 9.02 308 PRO A N 1
ATOM 4442 C CA . PRO A 1 308 ? 40.932 21.490 60.193 1.00 9.83 308 PRO A CA 1
ATOM 4443 C C . PRO A 1 308 ? 39.414 21.287 60.165 1.00 9.13 308 PRO A C 1
ATOM 4444 O O . PRO A 1 308 ? 38.862 20.703 61.097 1.00 10.05 308 PRO A O 1
ATOM 4455 N N . VAL A 1 309 ? 38.737 21.758 59.125 1.00 8.94 309 VAL A N 1
ATOM 4456 C CA . VAL A 1 309 ? 37.304 21.527 59.000 1.00 8.68 309 VAL A CA 1
ATOM 4457 C C . VAL A 1 309 ? 37.032 20.043 58.754 1.00 8.41 309 VAL A C 1
ATOM 4458 O O . VAL A 1 309 ? 36.130 19.472 59.351 1.00 8.75 309 VAL A O 1
ATOM 4471 N N . TYR A 1 310 ? 37.821 19.421 57.880 1.00 8.11 310 TYR A N 1
ATOM 4472 C CA . TYR A 1 310 ? 37.764 17.972 57.712 1.00 8.27 310 TYR A CA 1
ATOM 4473 C C . TYR A 1 310 ? 38.085 17.251 59.026 1.00 8.31 310 TYR A C 1
ATOM 4474 O O . TYR A 1 310 ? 37.392 16.306 59.409 1.00 8.97 310 TYR A O 1
ATOM 4492 N N . ASP A 1 311 ? 39.110 17.705 59.736 1.00 8.50 311 ASP A N 1
ATOM 4493 C CA . ASP A 1 311 ? 39.468 17.081 60.997 1.00 8.99 311 ASP A CA 1
ATOM 4494 C C . ASP A 1 311 ? 38.331 17.131 62.014 1.00 8.91 311 ASP A C 1
ATOM 4495 O O . ASP A 1 311 ? 38.163 16.208 62.822 1.00 9.22 311 ASP A O 1
ATOM 4504 N N . LYS A 1 312 ? 37.617 18.248 62.050 1.00 8.78 312 LYS A N 1
ATOM 4505 C CA . LYS A 1 312 ? 36.611 18.463 63.079 1.00 9.01 312 LYS A CA 1
ATOM 4506 C C . LYS A 1 312 ? 35.239 17.911 62.750 1.00 8.87 312 LYS A C 1
ATOM 4507 O O . LYS A 1 312 ? 34.441 17.689 63.663 1.00 9.47 312 LYS A O 1
ATOM 4526 N N . PHE A 1 313 ? 34.966 17.680 61.466 1.00 8.50 313 PHE A N 1
ATOM 4527 C CA . PHE A 1 313 ? 33.635 17.212 61.044 1.00 8.44 313 PHE A CA 1
ATOM 4528 C C . PHE A 1 313 ? 33.603 15.833 60.404 1.00 8.52 313 PHE A C 1
ATOM 4529 O O . PHE A 1 313 ? 32.639 15.095 60.595 1.00 9.82 313 PHE A O 1
ATOM 4546 N N . MET A 1 314 ? 34.628 15.467 59.643 1.00 8.71 314 MET A N 1
ATOM 4547 C CA . MET A 1 314 ? 34.621 14.170 58.972 1.00 8.82 314 MET A CA 1
ATOM 4548 C C . MET A 1 314 ? 35.262 13.149 59.906 1.00 10.27 314 MET A C 1
ATOM 4549 O O . MET A 1 314 ? 36.407 12.720 59.726 1.00 10.59 314 MET A O 1
ATOM 4563 N N . THR A 1 315 ? 34.516 12.772 60.937 1.00 9.30 315 THR A N 1
ATOM 4564 C CA . THR A 1 315 ? 35.106 12.122 62.097 1.00 10.31 315 THR A CA 1
ATOM 4565 C C . THR A 1 315 ? 34.712 10.666 62.274 1.00 10.34 315 THR A C 1
ATOM 4566 O O . THR A 1 315 ? 35.250 10.013 63.159 1.00 14.37 315 THR A O 1
ATOM 4577 N N . THR A 1 316 ? 33.804 10.152 61.458 1.00 10.25 316 THR A N 1
ATOM 4578 C CA . THR A 1 316 ? 33.368 8.766 61.563 1.00 11.25 316 THR A CA 1
ATOM 4579 C C . THR A 1 316 ? 33.908 7.917 60.422 1.00 10.67 316 THR A C 1
ATOM 4580 O O . THR A 1 316 ? 34.323 8.432 59.388 1.00 10.46 316 THR A O 1
ATOM 4591 N N . PRO A 1 317 ? 33.867 6.594 60.590 1.00 11.68 317 PRO A N 1
ATOM 4592 C CA . PRO A 1 317 ? 34.325 5.725 59.502 1.00 11.46 317 PRO A CA 1
ATOM 4593 C C . PRO A 1 317 ? 33.553 5.952 58.202 1.00 11.05 317 PRO A C 1
ATOM 4594 O O . PRO A 1 317 ? 34.177 6.033 57.143 1.00 11.55 317 PRO A O 1
ATOM 4605 N N . ASP A 1 318 ? 32.237 6.085 58.284 1.00 11.09 318 ASP A N 1
ATOM 4606 C CA . ASP A 1 318 ? 31.434 6.290 57.085 1.00 11.47 318 ASP A CA 1
ATOM 4607 C C . ASP A 1 318 ? 31.831 7.590 56.407 1.00 10.37 318 ASP A C 1
ATOM 4608 O O . ASP A 1 318 ? 31.949 7.654 55.185 1.00 10.97 318 ASP A O 1
ATOM 4617 N N . MET A 1 319 ? 31.985 8.651 57.186 1.00 10.61 319 MET A N 1
ATOM 4618 C CA . MET A 1 319 ? 32.339 9.936 56.588 1.00 9.88 319 MET A CA 1
ATOM 4619 C C . MET A 1 319 ? 33.696 9.881 55.904 1.00 9.43 319 MET A C 1
ATOM 4620 O O . MET A 1 319 ? 33.842 10.347 54.773 1.00 9.51 319 MET A O 1
ATOM 4634 N N . LYS A 1 320 ? 34.683 9.293 56.574 1.00 9.77 320 LYS A N 1
ATOM 4635 C CA . LYS A 1 320 ? 36.018 9.220 55.990 1.00 9.89 320 LYS A CA 1
ATOM 4636 C C . LYS A 1 320 ? 36.032 8.379 54.708 1.00 9.68 320 LYS A C 1
ATOM 4637 O O . LYS A 1 320 ? 36.685 8.731 53.731 1.00 10.22 320 LYS A O 1
ATOM 4656 N N . ARG A 1 321 ? 35.293 7.277 54.725 1.00 9.99 321 ARG A N 1
ATOM 4657 C CA . ARG A 1 321 ? 35.208 6.385 53.586 1.00 10.21 321 ARG A CA 1
ATOM 4658 C C . ARG A 1 321 ? 34.555 7.081 52.393 1.00 9.90 321 ARG A C 1
ATOM 4659 O O . ARG A 1 321 ? 34.993 6.916 51.251 1.00 10.38 321 ARG A O 1
ATOM 4680 N N . LEU A 1 322 ? 33.511 7.865 52.646 1.00 9.86 322 LEU A N 1
ATOM 4681 C CA . LEU A 1 322 ? 32.792 8.518 51.565 1.00 9.71 322 LEU A CA 1
ATOM 4682 C C . LEU A 1 322 ? 33.599 9.696 50.997 1.00 9.11 322 LEU A C 1
ATOM 4683 O O . LEU A 1 322 ? 33.604 9.904 49.787 1.00 9.81 322 LEU A O 1
ATOM 4699 N N . VAL A 1 323 ? 34.294 10.455 51.842 1.00 10.05 323 VAL A N 1
ATOM 4700 C CA . VAL A 1 323 ? 35.192 11.489 51.329 1.00 9.27 323 VAL A CA 1
ATOM 4701 C C . VAL A 1 323 ? 36.240 10.877 50.405 1.00 8.81 323 VAL A C 1
ATOM 4702 O O . VAL A 1 323 ? 36.499 11.376 49.297 1.00 9.59 323 VAL A O 1
ATOM 4715 N N . LYS A 1 324 ? 36.850 9.798 50.875 1.00 10.02 324 LYS A N 1
ATOM 4716 C CA . LYS A 1 324 ? 37.833 9.074 50.081 1.00 11.38 324 LYS A CA 1
ATOM 4717 C C . LYS A 1 324 ? 37.235 8.551 48.775 1.00 10.39 324 LYS A C 1
ATOM 4718 O O . LYS A 1 324 ? 37.851 8.669 47.713 1.00 10.64 324 LYS A O 1
ATOM 4737 N N . ALA A 1 325 ? 36.046 7.965 48.833 1.00 10.47 325 ALA A N 1
ATOM 4738 C CA . ALA A 1 325 ? 35.426 7.461 47.613 1.00 10.64 325 ALA A CA 1
ATOM 4739 C C . ALA A 1 325 ? 35.199 8.586 46.615 1.00 10.24 325 ALA A C 1
ATOM 4740 O O . ALA A 1 325 ? 35.410 8.402 45.420 1.00 10.64 325 ALA A O 1
ATOM 4747 N N . VAL A 1 326 ? 34.764 9.750 47.095 1.00 9.73 326 VAL A N 1
ATOM 474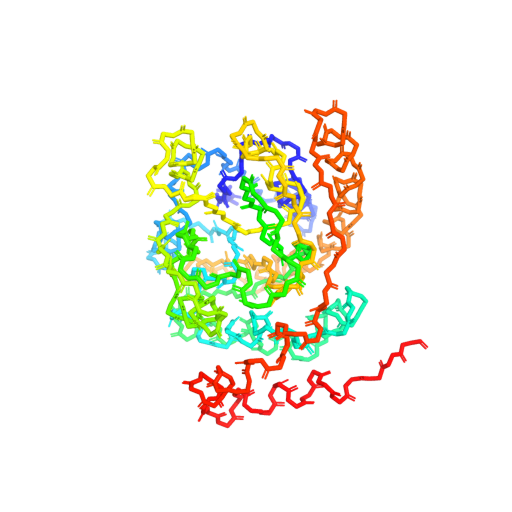8 C CA . VAL A 1 326 ? 34.575 10.881 46.202 1.00 9.64 326 VAL A CA 1
ATOM 4749 C C . VAL A 1 326 ? 35.898 11.245 45.537 1.00 9.71 326 VAL A C 1
ATOM 4750 O O . VAL A 1 326 ? 35.973 11.386 44.313 1.00 10.06 326 VAL A O 1
ATOM 4763 N N . GLN A 1 327 ? 36.952 11.411 46.331 1.00 9.71 327 GLN A N 1
ATOM 4764 C CA . GLN A 1 327 ? 38.195 11.901 45.761 1.00 10.23 327 GLN A CA 1
ATOM 4765 C C . GLN A 1 327 ? 39.018 10.821 45.059 1.00 10.22 327 GLN A C 1
ATOM 4766 O O . GLN A 1 327 ? 40.005 11.138 44.384 1.00 11.17 327 GLN A O 1
ATOM 4780 N N . ASP A 1 328 ? 38.588 9.568 45.176 1.00 10.53 328 ASP A N 1
ATOM 4781 C CA . ASP A 1 328 ? 39.136 8.483 44.369 1.00 11.19 328 ASP A CA 1
ATOM 4782 C C . ASP A 1 328 ? 38.430 8.361 43.010 1.00 11.64 328 ASP A C 1
ATOM 4783 O O . ASP A 1 328 ? 38.812 7.538 42.194 1.00 12.82 328 ASP A O 1
ATOM 4792 N N . THR A 1 329 ? 37.378 9.140 42.793 1.00 12.40 329 THR A N 1
ATOM 4793 C CA . THR A 1 329 ? 36.570 9.020 41.585 1.00 13.64 329 THR A CA 1
ATOM 4794 C C . THR A 1 329 ? 37.338 9.542 40.381 1.00 16.44 329 THR A C 1
ATOM 4795 O O . THR A 1 329 ? 37.989 10.585 40.445 1.00 17.84 329 THR A O 1
ATOM 4806 N N . LYS A 1 330 ? 37.275 8.782 39.295 1.00 16.25 330 LYS A N 1
ATOM 4807 C CA . LYS A 1 330 ? 38.001 9.082 38.073 1.00 19.27 330 LYS A CA 1
ATOM 4808 C C . LYS A 1 330 ? 37.168 9.984 37.171 1.00 23.18 330 LYS A C 1
ATOM 4809 O O . LYS A 1 330 ? 35.948 9.837 37.080 1.00 27.52 330 LYS A O 1
ATOM 4828 N N . ALA A 1 331 ? 37.828 10.935 36.519 1.00 20.71 331 ALA A N 1
ATOM 4829 C CA . ALA A 1 331 ? 37.152 11.788 35.545 1.00 23.37 331 ALA A CA 1
ATOM 4830 C C . ALA A 1 331 ? 36.808 10.986 34.292 1.00 30.30 331 ALA A C 1
ATOM 4831 O O . ALA A 1 331 ? 37.446 9.972 33.996 1.00 30.62 331 ALA A O 1
ATOM 4838 N N . GLU A 1 332 ? 35.790 11.435 33.564 1.00 30.24 332 GLU A N 1
ATOM 4839 C CA . GLU A 1 332 ? 35.402 10.792 32.314 1.00 33.32 332 GLU A CA 1
ATOM 4840 C C . GLU A 1 332 ? 36.182 11.391 31.149 1.00 34.75 332 GLU A C 1
ATOM 4841 O O . GLU A 1 332 ? 37.125 10.782 30.644 1.00 44.05 332 GLU A O 1
#

InterPro domains:
  IPR004682 TRAP transporter solute receptor, DctP family [PIRSF006470] (13-318)
  IPR004682 TRAP transporter solute receptor, DctP family [TIGR00787] (41-290)
  IPR018389 TRAP transporter solute receptor DctP [PF03480] (40-314)
  IPR018389 TRAP transporter solute receptor DctP [PTHR33376] (9-329)
  IPR038404 TRAP transporter solute receptor DctP superfamily [G3DSA:3.40.190.170] (31-330)